Protein AF-0000000084460690 (afdb_homodimer)

InterPro domains:
  IPR006597 Sel1-like repeat [PF08238] (54-88)
  IPR006597 Sel1-like repeat [SM00671] (54-89)
  IPR011990 Tetratricopeptide-like helical domain superfamily [G3DSA:1.25.40.10] (21-102)

Secondary structure (DSSP, 8-state):
-HHHHHHHHHHT-----------HHHHHHHHHHHTT-HHHHHHHHHHHHHTT-HHHHHHHHHHHHHTSSS---HHHHHHHHHHHHHTT-HHHHHHHHHHSS----------GGGGHHHH-/-HHHHHHHHHHT-----------HHHHHHHHHHHTT-HHHHHHHHHHHHHTT-HHHHHHHHHHHHHTSSS---HHHHHHHHHHHHHTT-HHHHHHHHHHSS-----------GGGGGT--

Solvent-accessible surface area (backbone atoms only — not comparable to full-atom values): 12961 Å² total; per-residue (Å²): 119,70,73,62,54,60,60,56,58,60,49,69,68,50,64,73,64,67,67,72,79,69,39,48,44,48,46,53,11,50,52,26,44,75,68,64,38,30,50,61,12,49,68,36,17,50,64,40,26,75,75,62,38,32,70,31,17,26,52,53,10,51,25,20,55,69,31,44,68,44,72,61,34,60,68,60,11,48,56,29,20,49,54,7,24,74,41,43,33,64,69,20,45,54,46,46,58,59,69,68,42,69,72,73,69,74,74,72,73,76,73,71,62,68,64,60,59,67,76,102,122,70,72,62,54,59,61,57,60,59,49,68,69,50,64,74,65,68,68,73,78,70,37,48,45,45,45,53,12,50,52,27,44,77,68,65,37,31,51,60,12,47,69,36,18,50,65,40,25,74,74,62,39,32,70,31,16,27,51,53,9,52,25,18,56,71,31,45,68,46,72,62,33,61,68,60,10,49,54,28,19,49,54,6,24,76,41,45,34,64,69,20,45,55,48,48,59,60,69,69,43,70,72,72,70,73,74,73,75,76,73,72,61,68,64,63,64,68,69,118

Structure (mmCIF, N/CA/C/O backbone):
data_AF-0000000084460690-model_v1
#
loop_
_entity.id
_entity.type
_entity.pdbx_description
1 polymer 'Sel-1 protein'
#
loop_
_atom_site.group_PDB
_atom_site.id
_atom_site.type_symbol
_atom_site.label_atom_id
_atom_site.label_alt_id
_atom_site.label_comp_id
_atom_site.label_asym_id
_atom_site.label_entity_id
_atom_site.label_seq_id
_atom_site.pdbx_PDB_ins_code
_atom_site.Cartn_x
_atom_site.Cartn_y
_atom_site.Cartn_z
_atom_site.occupancy
_atom_site.B_iso_or_equiv
_atom_site.auth_seq_id
_atom_site.auth_comp_id
_atom_site.auth_asym_id
_atom_site.auth_atom_id
_atom_site.pdbx_PDB_model_num
ATOM 1 N N . MET A 1 1 ? 51.375 6.145 -5.266 1 39.44 1 MET A N 1
ATOM 2 C CA . MET A 1 1 ? 50.406 5.895 -4.191 1 39.44 1 MET A CA 1
ATOM 3 C C . MET A 1 1 ? 49.094 6.613 -4.465 1 39.44 1 MET A C 1
ATOM 5 O O . MET A 1 1 ? 48.094 6.332 -3.812 1 39.44 1 MET A O 1
ATOM 9 N N . ARG A 1 2 ? 49.25 7.758 -5.27 1 50.09 2 ARG A N 1
ATOM 10 C CA . ARG A 1 2 ? 48.062 8.586 -5.523 1 50.09 2 ARG A CA 1
ATOM 11 C C . ARG A 1 2 ? 47.156 7.934 -6.539 1 50.09 2 ARG A C 1
ATOM 13 O O . ARG A 1 2 ? 45.969 8.273 -6.621 1 50.09 2 ARG A O 1
ATOM 20 N N . ALA A 1 3 ? 47.625 7.09 -7.43 1 51.34 3 ALA A N 1
ATOM 21 C CA . ALA A 1 3 ? 46.781 6.461 -8.438 1 51.34 3 ALA A CA 1
ATOM 22 C C . ALA A 1 3 ? 45.875 5.426 -7.809 1 51.34 3 ALA A C 1
ATOM 24 O O . ALA A 1 3 ? 44.781 5.156 -8.328 1 51.34 3 ALA A O 1
ATOM 25 N N . GLY A 1 4 ? 46.312 4.898 -6.707 1 48.19 4 GLY A N 1
ATOM 26 C CA . GLY A 1 4 ? 45.531 3.885 -6.027 1 48.19 4 GLY A CA 1
ATOM 27 C C . GLY A 1 4 ? 44.281 4.449 -5.332 1 48.19 4 GLY A C 1
ATOM 28 O O . GLY A 1 4 ? 43.281 3.762 -5.195 1 48.19 4 GLY A O 1
ATOM 29 N N . PHE A 1 5 ? 44.406 5.773 -4.879 1 52.03 5 PHE A N 1
ATOM 30 C CA . PHE A 1 5 ? 43.344 6.367 -4.098 1 52.03 5 PHE A CA 1
ATOM 31 C C . PHE A 1 5 ? 42.188 6.777 -5 1 52.03 5 PHE A C 1
ATOM 33 O O . PHE A 1 5 ? 41 6.707 -4.598 1 52.03 5 PHE A O 1
ATOM 40 N N . ARG A 1 6 ? 42.406 7.164 -6.25 1 50.72 6 ARG A N 1
ATOM 41 C CA . ARG A 1 6 ? 41.312 7.645 -7.098 1 50.72 6 ARG A CA 1
ATOM 42 C C . ARG A 1 6 ? 40.438 6.492 -7.574 1 50.72 6 ARG A C 1
ATOM 44 O O . ARG A 1 6 ? 39.25 6.688 -7.879 1 50.72 6 ARG A O 1
ATOM 51 N N . ALA A 1 7 ? 41.031 5.332 -7.777 1 47.94 7 ALA A N 1
ATOM 52 C CA . ALA A 1 7 ? 40.219 4.207 -8.227 1 47.94 7 ALA A CA 1
ATOM 53 C C . ALA A 1 7 ? 39.281 3.736 -7.117 1 47.94 7 ALA A C 1
ATOM 55 O O . ALA A 1 7 ? 38.156 3.324 -7.387 1 47.94 7 ALA A O 1
ATOM 56 N N . ALA A 1 8 ? 39.781 3.943 -5.848 1 48.06 8 ALA A N 1
ATOM 57 C CA . ALA A 1 8 ? 38.969 3.445 -4.742 1 48.06 8 ALA A CA 1
ATOM 58 C C . ALA A 1 8 ? 37.75 4.324 -4.523 1 48.06 8 ALA A C 1
ATOM 60 O O . ALA A 1 8 ? 36.688 3.836 -4.137 1 48.06 8 ALA A O 1
ATOM 61 N N . MET A 1 9 ? 37.875 5.605 -4.832 1 50.31 9 MET A N 1
ATOM 62 C CA . MET A 1 9 ? 36.75 6.512 -4.594 1 50.31 9 MET A CA 1
ATOM 63 C C . MET A 1 9 ? 35.625 6.242 -5.578 1 50.31 9 MET A C 1
ATOM 65 O O . MET A 1 9 ? 34.469 6.457 -5.254 1 50.31 9 MET A O 1
ATOM 69 N N . THR A 1 10 ? 35.906 5.766 -6.762 1 49.53 10 THR A N 1
ATOM 70 C CA . THR A 1 10 ? 34.844 5.539 -7.715 1 49.53 10 THR A CA 1
ATOM 71 C C . THR A 1 10 ? 33.969 4.355 -7.281 1 49.53 10 THR A C 1
ATOM 73 O O . THR A 1 10 ? 32.781 4.273 -7.641 1 49.53 10 THR A O 1
ATOM 76 N N . LEU A 1 11 ? 34.5 3.461 -6.543 1 47.38 11 LEU A N 1
ATOM 77 C CA . LEU A 1 11 ? 33.719 2.264 -6.242 1 47.38 11 LEU A CA 1
ATOM 78 C C . LEU A 1 11 ? 32.531 2.604 -5.359 1 47.38 11 LEU A C 1
ATOM 80 O O . LEU A 1 11 ? 31.484 1.958 -5.453 1 47.38 11 LEU A O 1
ATOM 84 N N . LEU A 1 12 ? 32.719 3.521 -4.41 1 49.66 12 LEU A N 1
ATOM 85 C CA . LEU A 1 12 ? 31.656 3.734 -3.426 1 49.66 12 LEU A CA 1
ATOM 86 C C . LEU A 1 12 ? 30.438 4.406 -4.062 1 49.66 12 LEU A C 1
ATOM 88 O O . LEU A 1 12 ? 29.453 4.68 -3.383 1 49.66 12 LEU A O 1
ATOM 92 N N . LEU A 1 13 ? 30.578 4.949 -5.191 1 49.22 13 LEU A N 1
ATOM 93 C CA . LEU A 1 13 ? 29.344 5.473 -5.762 1 49.22 13 LEU A CA 1
ATOM 94 C C . LEU A 1 13 ? 28.297 4.371 -5.918 1 49.22 13 LEU A C 1
ATOM 96 O O . LEU A 1 13 ? 28.281 3.664 -6.93 1 49.22 13 LEU A O 1
ATOM 100 N N . SER A 1 14 ? 28.484 3.266 -5.195 1 47.97 14 SER A N 1
ATOM 101 C CA . SER A 1 14 ? 27.438 2.24 -5.125 1 47.97 14 SER A CA 1
ATOM 102 C C . SER A 1 14 ? 26.047 2.854 -5.223 1 47.97 14 SER A C 1
ATOM 104 O O . SER A 1 14 ? 25.797 3.914 -4.645 1 47.97 14 SER A O 1
ATOM 106 N N . LEU A 1 15 ? 25.312 2.666 -6.23 1 46.25 15 LEU A N 1
ATOM 107 C CA . LEU A 1 15 ? 24.016 2.758 -6.895 1 46.25 15 LEU A CA 1
ATOM 108 C C . LEU A 1 15 ? 22.891 2.592 -5.887 1 46.25 15 LEU A C 1
ATOM 110 O O . LEU A 1 15 ? 22.625 1.481 -5.422 1 46.25 15 LEU A O 1
ATOM 114 N N . SER A 1 16 ? 22.953 3.109 -4.742 1 47.62 16 SER A N 1
ATOM 115 C CA . SER A 1 16 ? 21.625 3.182 -4.16 1 47.62 16 SER A CA 1
ATOM 116 C C . SER A 1 16 ? 20.578 3.51 -5.219 1 47.62 16 SER A C 1
ATOM 118 O O . SER A 1 16 ? 20.266 4.68 -5.457 1 47.62 16 SER A O 1
ATOM 120 N N . LEU A 1 17 ? 20.625 2.918 -6.312 1 47.31 17 LEU A N 1
ATOM 121 C CA . LEU A 1 17 ? 19.453 3.053 -7.16 1 47.31 17 LEU A CA 1
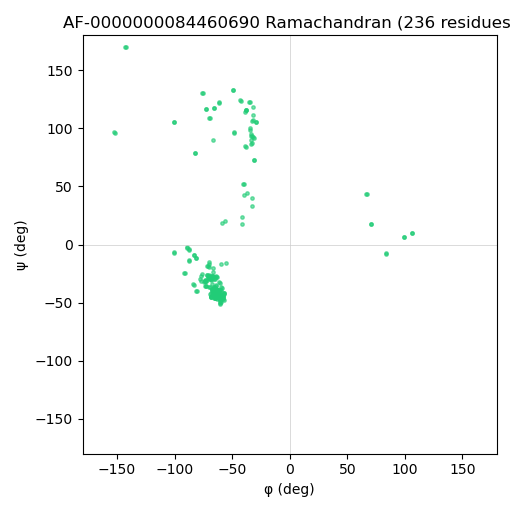ATOM 122 C C . LEU A 1 17 ? 18.172 2.98 -6.328 1 47.31 17 LEU A C 1
ATOM 124 O O . LEU A 1 17 ? 17.734 1.89 -5.957 1 47.31 17 LEU A O 1
ATOM 128 N N . ALA A 1 18 ? 18.125 3.742 -5.363 1 47.41 18 ALA A N 1
ATOM 129 C CA . ALA A 1 18 ? 16.766 3.885 -4.879 1 47.41 18 ALA A CA 1
ATOM 130 C C . ALA A 1 18 ? 15.758 3.738 -6.02 1 47.41 18 ALA A C 1
ATOM 132 O O . ALA A 1 18 ? 15.688 4.59 -6.91 1 47.41 18 ALA A O 1
ATOM 133 N N . ALA A 1 19 ? 15.602 2.555 -6.48 1 48.56 19 ALA A N 1
ATOM 134 C CA . ALA A 1 19 ? 14.492 2.338 -7.402 1 48.56 19 ALA A CA 1
ATOM 135 C C . ALA A 1 19 ? 13.297 3.219 -7.043 1 48.56 19 ALA A C 1
ATOM 137 O O . ALA A 1 19 ? 12.75 3.119 -5.941 1 48.56 19 ALA A O 1
ATOM 138 N N . CYS A 1 20 ? 13.336 4.285 -7.523 1 58.28 20 CYS A N 1
ATOM 139 C CA . CYS A 1 20 ? 12.102 5.062 -7.48 1 58.28 20 CYS A CA 1
ATOM 140 C C . CYS A 1 20 ? 10.883 4.172 -7.703 1 58.28 20 CYS A C 1
ATOM 142 O O . CYS A 1 20 ? 10.688 3.643 -8.797 1 58.28 20 CYS A O 1
ATOM 144 N N . VAL A 1 21 ? 10.461 3.568 -6.555 1 68.44 21 VAL A N 1
ATOM 145 C CA . VAL A 1 21 ? 9.234 2.781 -6.645 1 68.44 21 VAL A CA 1
ATOM 146 C C . VAL A 1 21 ? 8.148 3.59 -7.355 1 68.44 21 VAL A C 1
ATOM 148 O O . VAL A 1 21 ? 7.824 4.703 -6.938 1 68.44 21 VAL A O 1
ATOM 151 N N . ASN A 1 22 ? 8.023 3.35 -8.602 1 78.56 22 ASN A N 1
ATOM 152 C CA . ASN A 1 22 ? 6.867 3.889 -9.312 1 78.56 22 ASN A CA 1
ATOM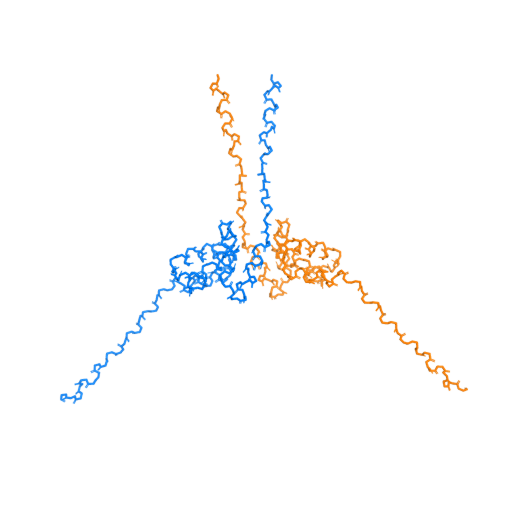 153 C C . ASN A 1 22 ? 5.574 3.191 -8.898 1 78.56 22 ASN A C 1
ATOM 155 O O . ASN A 1 22 ? 5.363 2.021 -9.219 1 78.56 22 ASN A O 1
ATOM 159 N N . TYR A 1 23 ? 4.781 3.979 -8.164 1 92.44 23 TYR A N 1
ATOM 160 C CA . TYR A 1 23 ? 3.586 3.391 -7.566 1 92.44 23 TYR A CA 1
ATOM 161 C C . TYR A 1 23 ? 2.396 3.49 -8.516 1 92.44 23 TYR A C 1
ATOM 163 O O . TYR A 1 23 ? 1.317 2.969 -8.227 1 92.44 23 TYR A O 1
ATOM 171 N N . THR A 1 24 ? 2.623 4.117 -9.641 1 90.5 24 THR A N 1
ATOM 172 C CA . THR A 1 24 ? 1.515 4.355 -10.555 1 90.5 24 THR A CA 1
ATOM 173 C C . THR A 1 24 ? 0.887 3.039 -11.008 1 90.5 24 THR A C 1
ATOM 175 O O . THR A 1 24 ? -0.335 2.881 -10.961 1 90.5 24 THR A O 1
ATOM 178 N N . ASN A 1 25 ? 1.737 2.107 -11.367 1 94.31 25 ASN A N 1
ATOM 179 C CA . ASN A 1 25 ? 1.209 0.814 -11.789 1 94.31 25 ASN A CA 1
ATOM 180 C C . ASN A 1 25 ? 0.515 0.092 -10.641 1 94.31 25 ASN A C 1
ATOM 182 O O . ASN A 1 25 ? -0.498 -0.579 -10.844 1 94.31 25 ASN A O 1
ATOM 186 N N . LEU A 1 26 ? 1.03 0.219 -9.5 1 97.19 26 LEU A N 1
ATOM 187 C CA . LEU A 1 26 ? 0.413 -0.4 -8.336 1 97.19 26 LEU A CA 1
ATOM 188 C C . LEU A 1 26 ? -0.997 0.138 -8.117 1 97.19 26 LEU A C 1
ATOM 190 O O . LEU A 1 26 ? -1.959 -0.633 -8.07 1 97.19 26 LEU A O 1
ATOM 194 N N . TYR A 1 27 ? -1.104 1.467 -8.102 1 97.88 27 TYR A N 1
ATOM 195 C CA . TYR A 1 27 ? -2.389 2.064 -7.758 1 97.88 27 TYR A CA 1
ATOM 196 C C . TYR A 1 27 ? -3.393 1.889 -8.891 1 97.88 27 TYR A C 1
ATOM 198 O O . TYR A 1 27 ? -4.57 1.612 -8.648 1 97.88 27 TYR A O 1
ATOM 206 N N . ARG A 1 28 ? -2.939 1.956 -10.078 1 97.25 28 ARG A N 1
ATOM 207 C CA . ARG A 1 28 ? -3.832 1.695 -11.203 1 97.25 28 ARG A CA 1
ATOM 208 C C . ARG A 1 28 ? -4.266 0.233 -11.234 1 97.25 28 ARG A C 1
ATOM 210 O O . ARG A 1 28 ? -5.414 -0.074 -11.555 1 97.25 28 ARG A O 1
ATOM 217 N N . GLY A 1 29 ? -3.34 -0.637 -10.93 1 98.44 29 GLY A N 1
ATOM 218 C CA . GLY A 1 29 ? -3.67 -2.051 -10.852 1 98.44 29 GLY A CA 1
ATOM 219 C C . GLY A 1 29 ? -4.672 -2.367 -9.758 1 98.44 29 GLY A C 1
ATOM 220 O O . GLY A 1 29 ? -5.621 -3.121 -9.977 1 98.44 29 GLY A O 1
ATOM 221 N N . ILE A 1 30 ? -4.488 -1.779 -8.641 1 98.38 30 ILE A N 1
ATOM 222 C CA . ILE A 1 30 ? -5.418 -1.959 -7.527 1 98.38 30 ILE A CA 1
ATOM 223 C C . ILE A 1 30 ? -6.793 -1.419 -7.914 1 98.38 30 ILE A C 1
ATOM 225 O O . ILE A 1 30 ? -7.816 -2.033 -7.602 1 98.38 30 ILE A O 1
ATOM 229 N N . ALA A 1 31 ? -6.785 -0.307 -8.578 1 98.06 31 ALA A N 1
ATOM 230 C CA . ALA A 1 31 ? -8.047 0.26 -9.039 1 98.06 31 ALA A CA 1
ATOM 231 C C . ALA A 1 31 ? -8.766 -0.697 -9.992 1 98.06 31 ALA A C 1
ATOM 233 O O . ALA A 1 31 ? -9.969 -0.911 -9.875 1 98.06 31 ALA A O 1
ATOM 234 N N . SER A 1 32 ? -8.055 -1.257 -10.891 1 98.69 32 SER A N 1
ATOM 235 C CA . SER A 1 32 ? -8.633 -2.236 -11.805 1 98.69 32 SER A CA 1
ATOM 236 C C . SER A 1 32 ? -9.141 -3.465 -11.055 1 98.69 32 SER A C 1
ATOM 238 O O . SER A 1 32 ? -10.203 -4.004 -11.383 1 98.69 32 SER A O 1
ATOM 240 N N . PHE A 1 33 ? -8.422 -3.924 -10.094 1 98.75 33 PHE A N 1
ATOM 241 C CA . PHE A 1 33 ? -8.805 -5.066 -9.273 1 98.75 33 PHE A CA 1
ATOM 242 C C . PHE A 1 33 ? -10.125 -4.805 -8.562 1 98.75 33 PHE A C 1
ATOM 244 O O . PHE A 1 33 ? -11.031 -5.645 -8.586 1 98.75 33 PHE A O 1
ATOM 251 N N . LYS A 1 34 ? -10.242 -3.621 -8 1 98 34 LYS A N 1
ATOM 252 C CA . LYS A 1 34 ? -11.453 -3.234 -7.277 1 98 34 LYS A CA 1
ATOM 253 C C . LYS A 1 34 ? -12.641 -3.094 -8.227 1 98 34 LYS A C 1
ATOM 255 O O . LYS A 1 34 ? -13.781 -3.365 -7.848 1 98 34 LYS A O 1
ATOM 260 N N . ALA A 1 35 ? -12.352 -2.795 -9.422 1 98.38 35 ALA A N 1
ATOM 261 C CA . ALA A 1 35 ? -13.383 -2.646 -10.445 1 98.38 35 ALA A CA 1
ATOM 262 C C . ALA A 1 35 ? -13.695 -3.986 -11.102 1 98.38 35 ALA A C 1
ATOM 264 O O . ALA A 1 35 ? -14.5 -4.055 -12.039 1 98.38 35 ALA A O 1
ATOM 265 N N . GLU A 1 36 ? -12.969 -4.984 -10.742 1 98.5 36 GLU A N 1
ATOM 266 C CA . GLU A 1 36 ? -13.141 -6.359 -11.203 1 98.5 36 GLU A CA 1
ATOM 267 C C . GLU A 1 36 ? -12.727 -6.504 -12.664 1 98.5 36 GLU A C 1
ATOM 269 O O . GLU A 1 36 ? -13.242 -7.371 -13.383 1 98.5 36 GLU A O 1
ATOM 274 N N . ASP A 1 37 ? -12 -5.555 -13.078 1 98.75 37 ASP A N 1
ATOM 275 C CA . ASP A 1 37 ? -11.281 -5.734 -14.336 1 98.75 37 ASP A CA 1
ATOM 276 C C . ASP A 1 37 ? -9.992 -6.52 -14.117 1 98.75 37 ASP A C 1
ATOM 278 O O . ASP A 1 37 ? -8.891 -5.961 -14.211 1 98.75 37 ASP A O 1
ATOM 282 N N . TYR A 1 38 ? -10.109 -7.789 -13.992 1 98.69 38 TYR A N 1
ATOM 283 C CA . TYR A 1 38 ? -9.031 -8.625 -13.484 1 98.69 38 TYR A CA 1
ATOM 284 C C . TYR A 1 38 ? -7.922 -8.781 -14.516 1 98.69 38 TYR A C 1
ATOM 286 O O . TYR A 1 38 ? -6.742 -8.891 -14.164 1 98.69 38 TYR A O 1
ATOM 294 N N . ARG A 1 39 ? -8.281 -8.758 -15.766 1 98.5 39 ARG A N 1
ATOM 295 C CA . ARG A 1 39 ? -7.246 -8.844 -16.781 1 98.5 39 ARG A CA 1
ATOM 296 C C . ARG A 1 39 ? -6.316 -7.637 -16.719 1 98.5 39 ARG A C 1
ATOM 298 O O . ARG A 1 39 ? -5.094 -7.793 -16.688 1 98.5 39 ARG A O 1
ATOM 305 N N . ALA A 1 40 ? -6.895 -6.484 -16.625 1 98.69 40 ALA A N 1
ATOM 306 C CA . ALA A 1 40 ? -6.098 -5.266 -16.516 1 98.69 40 ALA A CA 1
ATOM 307 C C . ALA A 1 40 ? -5.312 -5.242 -15.211 1 98.69 40 ALA A C 1
ATOM 309 O O . ALA A 1 40 ? -4.152 -4.828 -15.18 1 98.69 40 ALA A O 1
ATOM 310 N N . ALA A 1 41 ? -6.016 -5.66 -14.148 1 98.81 41 ALA A N 1
ATOM 311 C CA . ALA A 1 41 ? -5.355 -5.723 -12.852 1 98.81 41 ALA A CA 1
ATOM 312 C C . ALA A 1 41 ? -4.125 -6.621 -12.906 1 98.81 41 ALA A C 1
ATOM 314 O O . ALA A 1 41 ? -3.047 -6.242 -12.438 1 98.81 41 ALA A O 1
ATOM 315 N N . PHE A 1 42 ? -4.227 -7.758 -13.57 1 98.81 42 PHE A N 1
ATOM 316 C CA . PHE A 1 42 ? -3.135 -8.727 -13.641 1 98.81 42 PHE A CA 1
ATOM 317 C C . PHE A 1 42 ? -1.939 -8.133 -14.383 1 98.81 42 PHE A C 1
ATOM 319 O O . PHE A 1 42 ? -0.802 -8.242 -13.922 1 98.81 42 PHE A O 1
ATOM 326 N N . ILE A 1 43 ? -2.195 -7.516 -15.422 1 98.38 43 ILE A N 1
ATOM 327 C CA . ILE A 1 43 ? -1.155 -6.945 -16.266 1 98.38 43 ILE A CA 1
ATOM 328 C C . ILE A 1 43 ? -0.373 -5.891 -15.492 1 98.38 43 ILE A C 1
ATOM 330 O O . ILE A 1 43 ? 0.858 -5.852 -15.547 1 98.38 43 ILE A O 1
ATOM 334 N N . ARG A 1 44 ? -1.01 -5.09 -14.711 1 98 44 ARG A N 1
ATOM 335 C CA . ARG A 1 44 ? -0.374 -3.979 -14.008 1 98 44 ARG A CA 1
ATOM 336 C C . ARG A 1 44 ? 0.279 -4.453 -12.711 1 98 44 ARG A C 1
ATOM 338 O O . ARG A 1 44 ? 1.327 -3.938 -12.312 1 98 44 ARG A O 1
ATOM 345 N N . LEU A 1 45 ? -0.351 -5.445 -12.055 1 98.38 45 LEU A N 1
ATOM 346 C CA . LEU A 1 45 ? 0.058 -5.797 -10.703 1 98.38 45 LEU A CA 1
ATOM 347 C C . LEU A 1 45 ? 1.128 -6.883 -10.719 1 98.38 45 LEU A C 1
ATOM 349 O O . LEU A 1 45 ? 1.91 -7.008 -9.773 1 98.38 45 LEU A O 1
ATOM 353 N N . LYS A 1 46 ? 1.229 -7.707 -11.742 1 98.31 46 LYS A N 1
ATOM 354 C CA . LYS A 1 46 ? 2.178 -8.812 -11.758 1 98.31 46 LYS A CA 1
ATOM 355 C C . LYS A 1 46 ? 3.613 -8.312 -11.633 1 98.31 46 LYS A C 1
ATOM 357 O O . LYS A 1 46 ? 4.375 -8.812 -10.797 1 98.31 46 LYS A O 1
ATOM 362 N N . PRO A 1 47 ? 4.039 -7.25 -12.414 1 96.75 47 PRO A N 1
ATOM 363 C CA . PRO A 1 47 ? 5.395 -6.734 -12.211 1 96.75 47 PRO A CA 1
ATOM 364 C C . PRO A 1 47 ? 5.629 -6.223 -10.797 1 96.75 47 PRO A C 1
ATOM 366 O O . PRO A 1 47 ? 6.723 -6.379 -10.25 1 96.75 47 PRO A O 1
ATOM 369 N N . GLU A 1 48 ? 4.613 -5.547 -10.195 1 96.12 48 GLU A N 1
ATOM 370 C CA . GLU A 1 48 ? 4.734 -5.031 -8.828 1 96.12 48 GLU A CA 1
ATOM 371 C C . GLU A 1 48 ? 4.859 -6.168 -7.82 1 96.12 48 GLU A C 1
ATOM 373 O O . GLU A 1 48 ? 5.598 -6.055 -6.84 1 96.12 48 GLU A O 1
ATOM 378 N N . ALA A 1 49 ? 4.105 -7.215 -8.055 1 97.38 49 ALA A N 1
ATOM 379 C CA . ALA A 1 49 ? 4.203 -8.391 -7.199 1 97.38 49 ALA A CA 1
ATOM 380 C C . ALA A 1 49 ? 5.602 -9 -7.258 1 97.38 49 ALA A C 1
ATOM 382 O O . ALA A 1 49 ? 6.16 -9.391 -6.227 1 97.38 49 ALA A O 1
ATOM 383 N N . LEU A 1 50 ? 6.215 -9.031 -8.453 1 95.5 50 LEU A N 1
ATOM 384 C CA . LEU A 1 50 ? 7.559 -9.562 -8.648 1 95.5 50 LEU A CA 1
ATOM 385 C C . LEU A 1 50 ? 8.602 -8.695 -7.945 1 95.5 50 LEU A C 1
ATOM 387 O O . LEU A 1 50 ? 9.609 -9.211 -7.453 1 95.5 50 LEU A O 1
ATOM 391 N N . LYS A 1 51 ? 8.273 -7.418 -7.793 1 91.5 51 LYS A N 1
ATOM 392 C CA . LYS A 1 51 ? 9.156 -6.473 -7.113 1 91.5 51 LYS A CA 1
ATOM 393 C C . LYS A 1 51 ? 9 -6.578 -5.598 1 91.5 51 LYS A C 1
ATOM 395 O O . LYS A 1 51 ? 9.703 -5.891 -4.848 1 91.5 51 LYS A O 1
ATOM 400 N N . GLY A 1 52 ? 7.91 -7.328 -5.145 1 93.25 52 GLY A N 1
ATOM 401 C CA . GLY A 1 52 ? 7.785 -7.586 -3.721 1 93.25 52 GLY A CA 1
ATOM 402 C C . GLY A 1 52 ? 6.691 -6.77 -3.059 1 93.25 52 GLY A C 1
ATOM 403 O O . GLY A 1 52 ? 6.562 -6.77 -1.833 1 93.25 52 GLY A O 1
ATOM 404 N N . GLN A 1 53 ? 5.863 -6.09 -3.791 1 95.19 53 GLN A N 1
ATOM 405 C CA . GLN A 1 53 ? 4.789 -5.297 -3.211 1 95.19 53 GLN A CA 1
ATOM 406 C C . GLN A 1 53 ? 3.676 -6.188 -2.668 1 95.19 53 GLN A C 1
ATOM 408 O O . GLN A 1 53 ? 2.965 -6.84 -3.438 1 95.19 53 GLN A O 1
ATOM 413 N N . PRO A 1 54 ? 3.465 -6.141 -1.409 1 97.12 54 PRO A N 1
ATOM 414 C CA . PRO A 1 54 ? 2.576 -7.133 -0.803 1 97.12 54 PRO A CA 1
ATOM 415 C C . PRO A 1 54 ? 1.133 -7.008 -1.287 1 97.12 54 PRO A C 1
ATOM 417 O O . PRO A 1 54 ? 0.445 -8.016 -1.459 1 97.12 54 PRO A O 1
ATOM 420 N N . ASP A 1 55 ? 0.676 -5.82 -1.48 1 97.88 55 ASP A N 1
ATOM 421 C CA . ASP A 1 55 ? -0.686 -5.633 -1.971 1 97.88 55 ASP A CA 1
ATOM 422 C C . ASP A 1 55 ? -0.864 -6.258 -3.352 1 97.88 55 ASP A C 1
ATOM 424 O O . ASP A 1 55 ? -1.893 -6.879 -3.631 1 97.88 55 ASP A O 1
ATOM 428 N N . ALA A 1 56 ? 0.141 -6.055 -4.16 1 98.31 56 ALA A N 1
ATOM 429 C CA . ALA A 1 56 ? 0.112 -6.668 -5.484 1 98.31 56 ALA A CA 1
ATOM 430 C C . ALA A 1 56 ? 0.188 -8.188 -5.387 1 98.31 56 ALA A C 1
ATOM 432 O O . ALA A 1 56 ? -0.543 -8.898 -6.078 1 98.31 56 ALA A O 1
ATOM 433 N N . GLN A 1 57 ? 1.063 -8.672 -4.527 1 98.44 57 GLN A N 1
ATOM 434 C CA . GLN A 1 57 ? 1.2 -10.109 -4.316 1 98.44 57 GLN A CA 1
ATOM 435 C C . GLN A 1 57 ? -0.124 -10.727 -3.883 1 98.44 57 GLN A C 1
ATOM 437 O O . GLN A 1 57 ? -0.534 -11.758 -4.414 1 98.44 57 GLN A O 1
ATOM 442 N N . TYR A 1 58 ? -0.873 -10.086 -3.01 1 98.56 58 TYR A N 1
ATOM 443 C CA . TYR A 1 58 ? -2.172 -10.586 -2.574 1 98.56 58 TYR A CA 1
ATOM 444 C C . TYR A 1 58 ? -3.164 -10.609 -3.729 1 98.56 58 TYR A C 1
ATOM 446 O O . TYR A 1 58 ? -3.867 -11.602 -3.932 1 98.56 58 TYR A O 1
ATOM 454 N N . ALA A 1 59 ? -3.209 -9.57 -4.457 1 98.81 59 ALA A N 1
ATOM 455 C CA . ALA A 1 59 ? -4.148 -9.461 -5.57 1 98.81 59 ALA A CA 1
ATOM 456 C C . ALA A 1 59 ? -3.896 -10.555 -6.605 1 98.81 59 ALA A C 1
ATOM 458 O O . ALA A 1 59 ? -4.836 -11.203 -7.078 1 98.81 59 ALA A O 1
ATOM 459 N N . ILE A 1 60 ? -2.633 -10.766 -6.922 1 98.81 60 ILE A N 1
ATOM 460 C CA . ILE A 1 60 ? -2.273 -11.797 -7.883 1 98.81 60 ILE A CA 1
ATOM 461 C C . ILE A 1 60 ? -2.678 -13.172 -7.34 1 98.81 60 ILE A C 1
ATOM 463 O O . ILE A 1 60 ? -3.271 -13.977 -8.055 1 98.81 60 ILE A O 1
ATOM 467 N N . GLY A 1 61 ? -2.373 -13.375 -6.051 1 98.56 61 GLY A N 1
ATOM 468 C CA . GLY A 1 61 ? -2.783 -14.625 -5.422 1 98.56 61 GLY A CA 1
ATOM 469 C C . GLY A 1 61 ? -4.285 -14.836 -5.449 1 98.56 61 GLY A C 1
ATOM 470 O O . GLY A 1 61 ? -4.754 -15.938 -5.746 1 98.56 61 GLY A O 1
ATOM 471 N N . TYR A 1 62 ? -5.039 -13.852 -5.176 1 98.44 62 TYR A N 1
ATOM 472 C CA . TYR A 1 62 ? -6.496 -13.875 -5.234 1 98.44 62 TYR A CA 1
ATOM 473 C C . TYR A 1 62 ? -6.98 -14.273 -6.625 1 98.44 62 TYR A C 1
ATOM 475 O O . TYR A 1 62 ? -7.848 -15.133 -6.766 1 98.44 62 TYR A O 1
ATOM 483 N N . MET A 1 63 ? -6.422 -13.664 -7.637 1 98.75 63 MET A N 1
ATOM 484 C CA . MET A 1 63 ? -6.824 -13.914 -9.016 1 98.75 63 MET A CA 1
ATOM 485 C C . MET A 1 63 ? -6.531 -15.359 -9.414 1 98.75 63 MET A C 1
ATOM 487 O O . MET A 1 63 ? -7.348 -16 -10.07 1 98.75 63 MET A O 1
ATOM 491 N N . TYR A 1 64 ? -5.426 -15.922 -8.969 1 98.12 64 TYR A N 1
ATOM 492 C CA . TYR A 1 64 ? -5.113 -17.312 -9.234 1 98.12 64 TYR A CA 1
ATOM 493 C C . TYR A 1 64 ? -6.047 -18.234 -8.461 1 98.12 64 TYR A C 1
ATOM 495 O O . TYR A 1 64 ? -6.426 -19.312 -8.953 1 98.12 64 TYR A O 1
ATOM 503 N N . TYR A 1 65 ? -6.398 -17.828 -7.262 1 97 65 TYR A N 1
ATOM 504 C CA . TYR A 1 65 ? -7.254 -18.656 -6.414 1 97 65 TYR A CA 1
ATOM 505 C C . TYR A 1 65 ? -8.641 -18.812 -7.027 1 97 65 TYR A C 1
ATOM 507 O O . TYR A 1 65 ? -9.18 -19.922 -7.078 1 97 65 TYR A O 1
ATOM 515 N N . TYR A 1 66 ? -9.188 -17.781 -7.539 1 97.44 66 TYR A N 1
ATOM 516 C CA . TYR A 1 66 ? -10.562 -17.766 -8.031 1 97.44 66 TYR A CA 1
ATOM 517 C C . TYR A 1 66 ? -10.594 -17.906 -9.547 1 97.44 66 TYR A C 1
ATOM 519 O O . TYR A 1 66 ? -11.672 -18.016 -10.141 1 97.44 66 TYR A O 1
ATOM 527 N N . GLY A 1 67 ? -9.43 -17.859 -10.141 1 98 67 GLY A N 1
ATOM 528 C CA . GLY A 1 67 ? -9.391 -17.906 -11.594 1 98 67 GLY A CA 1
ATOM 529 C C . GLY A 1 67 ? -10 -16.688 -12.25 1 98 67 GLY A C 1
ATOM 530 O O . GLY A 1 67 ? -10.844 -16.812 -13.141 1 98 67 GLY A O 1
ATOM 531 N N . GLN A 1 68 ? -9.758 -15.531 -11.828 1 98.25 68 GLN A N 1
ATOM 532 C CA . GLN A 1 68 ? -10.258 -14.258 -12.344 1 98.25 68 GLN A CA 1
ATOM 533 C C . GLN A 1 68 ? -9.219 -13.57 -13.219 1 98.25 68 GLN A C 1
ATOM 535 O O . GLN A 1 68 ? -8.211 -13.062 -12.719 1 98.25 68 GLN A O 1
ATOM 540 N N . GLY A 1 69 ? -9.359 -13.555 -14.516 1 97.81 69 GLY A N 1
ATOM 541 C CA . GLY A 1 69 ? -8.414 -12.953 -15.438 1 97.81 69 GLY A CA 1
ATOM 542 C C . GLY A 1 69 ? -7.254 -13.867 -15.789 1 97.81 69 GLY A C 1
ATOM 543 O O . GLY A 1 69 ? -6.406 -13.523 -16.609 1 97.81 69 GLY A O 1
ATOM 544 N N . VAL A 1 70 ? -7.18 -14.953 -15.109 1 98.38 70 VAL A N 1
ATOM 545 C CA . VAL A 1 70 ? -6.176 -15.984 -15.32 1 98.38 70 VAL A CA 1
ATOM 546 C C . VAL A 1 70 ? -6.805 -17.359 -15.133 1 98.38 70 VAL A C 1
ATOM 548 O O . VAL A 1 70 ? -7.957 -17.469 -14.703 1 98.38 70 VAL A O 1
ATOM 551 N N . VAL A 1 71 ? -6.117 -18.391 -15.477 1 97.88 71 VAL A N 1
ATOM 552 C CA . VAL A 1 71 ? -6.559 -19.75 -15.195 1 97.88 71 VAL A CA 1
ATOM 553 C C . VAL A 1 71 ? -6.34 -20.078 -13.719 1 97.88 71 VAL A C 1
ATOM 555 O O . VAL A 1 71 ? -5.281 -19.766 -13.164 1 97.88 71 VAL A O 1
ATOM 558 N N . GLU A 1 72 ? -7.402 -20.609 -13.086 1 97.31 72 GLU A N 1
ATOM 559 C CA . GLU A 1 72 ? -7.301 -20.984 -11.68 1 97.31 72 GLU A CA 1
ATOM 560 C C . GLU A 1 72 ? -6.062 -21.828 -11.422 1 97.31 72 GLU A C 1
ATOM 562 O O . GLU A 1 72 ? -5.762 -22.75 -12.195 1 97.31 72 GLU A O 1
ATOM 567 N N . ASP A 1 73 ? -5.32 -21.516 -10.422 1 97 73 ASP A N 1
ATOM 568 C CA . ASP A 1 73 ? -4.125 -22.234 -9.977 1 97 73 ASP A CA 1
ATOM 569 C C . ASP A 1 73 ? -3.902 -22.047 -8.484 1 97 73 ASP A C 1
ATOM 571 O O . ASP A 1 73 ? -3.268 -21.078 -8.055 1 97 73 ASP A O 1
ATOM 575 N N . ARG A 1 74 ? -4.332 -22.969 -7.719 1 94 74 ARG A N 1
ATOM 576 C CA . ARG A 1 74 ? -4.336 -22.844 -6.266 1 94 74 ARG A CA 1
ATOM 577 C C . ARG A 1 74 ? -2.918 -22.875 -5.707 1 94 74 ARG A C 1
ATOM 579 O O . ARG A 1 74 ? -2.629 -22.219 -4.699 1 94 74 ARG A O 1
ATOM 586 N N . LYS A 1 75 ? -2.041 -23.531 -6.367 1 95.19 75 LYS A N 1
ATOM 587 C CA . LYS A 1 75 ? -0.651 -23.578 -5.926 1 95.19 75 LYS A CA 1
ATOM 588 C C . LYS A 1 75 ? 0.015 -22.203 -6.082 1 95.19 75 LYS A C 1
ATOM 590 O O . LYS A 1 75 ? 0.669 -21.719 -5.156 1 95.19 75 LYS A O 1
ATOM 595 N N . LYS A 1 76 ? -0.212 -21.594 -7.219 1 97.44 76 LYS A N 1
ATOM 596 C CA . LYS A 1 76 ? 0.314 -20.25 -7.426 1 97.44 76 LYS A CA 1
ATOM 597 C C . LYS A 1 76 ? -0.316 -19.25 -6.453 1 97.44 76 LYS A C 1
ATOM 599 O O . LYS A 1 76 ? 0.366 -18.375 -5.93 1 97.44 76 LYS A O 1
ATOM 604 N N . ALA A 1 77 ? -1.617 -19.484 -6.297 1 97.31 77 ALA A N 1
ATOM 605 C CA . ALA A 1 77 ? -2.33 -18.609 -5.363 1 97.31 77 ALA A CA 1
ATOM 606 C C . ALA A 1 77 ? -1.699 -18.672 -3.975 1 97.31 77 ALA A C 1
ATOM 608 O O . ALA A 1 77 ? -1.41 -17.625 -3.377 1 97.31 77 ALA A O 1
ATOM 609 N N . TRP A 1 78 ? -1.423 -19.859 -3.555 1 96.12 78 TRP A N 1
ATOM 610 C CA . TRP A 1 78 ? -0.83 -20.047 -2.234 1 96.12 78 TRP A CA 1
ATOM 611 C C . TRP A 1 78 ? 0.542 -19.375 -2.156 1 96.12 78 TRP A C 1
ATOM 613 O O . TRP A 1 78 ? 0.863 -18.719 -1.169 1 96.12 78 TRP A O 1
ATOM 623 N N . VAL A 1 79 ? 1.348 -19.516 -3.104 1 97.19 79 VAL A N 1
ATOM 624 C CA . VAL A 1 79 ? 2.699 -18.969 -3.129 1 97.19 79 VAL A CA 1
ATOM 625 C C . VAL A 1 79 ? 2.643 -17.438 -2.994 1 97.19 79 VAL A C 1
ATOM 627 O O . VAL A 1 79 ? 3.332 -16.859 -2.152 1 97.19 79 VAL A O 1
ATOM 630 N N . TRP A 1 80 ? 1.809 -16.797 -3.793 1 98.19 80 TRP A N 1
ATOM 631 C CA . TRP A 1 80 ? 1.709 -15.344 -3.793 1 98.19 80 TRP A CA 1
ATOM 632 C C . TRP A 1 80 ? 1.099 -14.844 -2.49 1 98.19 80 TRP A C 1
ATOM 634 O O . TRP A 1 80 ? 1.588 -13.875 -1.9 1 98.19 80 TRP A O 1
ATOM 644 N N . ILE A 1 81 ? 0.018 -15.484 -2.035 1 98.12 81 ILE A N 1
ATOM 645 C CA . ILE A 1 81 ? -0.653 -15.07 -0.809 1 98.12 81 ILE A CA 1
ATOM 646 C C . ILE A 1 81 ? 0.291 -15.25 0.379 1 98.12 81 ILE A C 1
ATOM 648 O O . ILE A 1 81 ? 0.344 -14.391 1.269 1 98.12 81 ILE A O 1
ATOM 652 N N . ASN A 1 82 ? 1.067 -16.312 0.385 1 97.12 82 ASN A N 1
ATOM 653 C CA . ASN A 1 82 ? 2.041 -16.547 1.446 1 97.12 82 ASN A CA 1
ATOM 654 C C . ASN A 1 82 ? 3.1 -15.445 1.482 1 97.12 82 ASN A C 1
ATOM 656 O O . ASN A 1 82 ? 3.475 -14.977 2.557 1 97.12 82 ASN A O 1
ATOM 660 N N . ARG A 1 83 ? 3.582 -15.039 0.379 1 96.44 83 ARG A N 1
ATOM 661 C CA . ARG A 1 83 ? 4.555 -13.953 0.293 1 96.44 83 ARG A CA 1
ATOM 662 C C . ARG A 1 83 ? 3.979 -12.664 0.857 1 96.44 83 ARG A C 1
ATOM 664 O O . ARG A 1 83 ? 4.629 -11.984 1.659 1 96.44 83 ARG A O 1
ATOM 671 N N . ALA A 1 84 ? 2.752 -12.352 0.426 1 97.44 84 ALA A N 1
ATOM 672 C CA . ALA A 1 84 ? 2.086 -11.141 0.906 1 97.44 84 ALA A CA 1
ATOM 673 C C . ALA A 1 84 ? 1.859 -11.203 2.414 1 97.44 84 ALA A C 1
ATOM 675 O O . ALA A 1 84 ? 2.035 -10.203 3.115 1 97.44 84 ALA A O 1
ATOM 676 N N . ALA A 1 85 ? 1.493 -12.375 2.932 1 96 85 ALA A N 1
ATOM 677 C CA . ALA A 1 85 ? 1.239 -12.562 4.359 1 96 85 ALA A CA 1
ATOM 678 C C . ALA A 1 85 ? 2.521 -12.398 5.168 1 96 85 ALA A C 1
ATOM 680 O O . ALA A 1 85 ? 2.518 -11.758 6.223 1 96 85 ALA A O 1
ATOM 681 N N . ARG A 1 86 ? 3.59 -12.906 4.672 1 94.44 86 ARG A N 1
ATOM 682 C CA . ARG A 1 86 ? 4.879 -12.789 5.344 1 94.44 86 ARG A CA 1
ATOM 683 C C . ARG A 1 86 ? 5.316 -11.328 5.434 1 94.44 86 ARG A C 1
ATOM 685 O O . ARG A 1 86 ? 6.012 -10.938 6.371 1 94.44 86 ARG A O 1
ATOM 692 N N . ALA A 1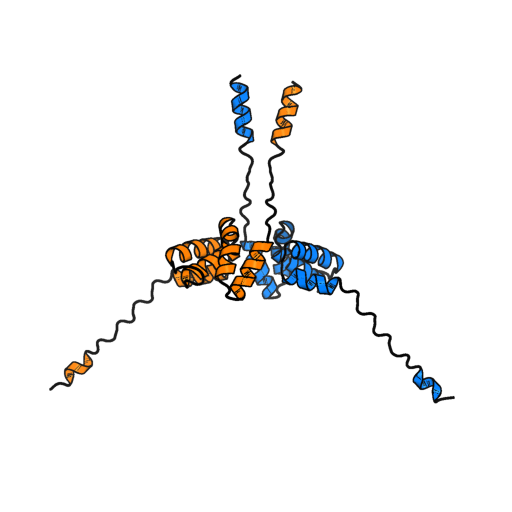 87 ? 4.883 -10.57 4.527 1 94.25 87 ALA A N 1
ATOM 693 C CA . ALA A 1 87 ? 5.18 -9.141 4.523 1 94.25 87 ALA A CA 1
ATOM 694 C C . ALA A 1 87 ? 4.211 -8.375 5.422 1 94.25 87 ALA A C 1
ATOM 696 O O . ALA A 1 87 ? 4.34 -7.16 5.59 1 94.25 87 ALA A O 1
ATOM 697 N N . GLY A 1 88 ? 3.102 -9.117 5.922 1 94.56 88 GLY A N 1
ATOM 698 C CA . GLY A 1 88 ? 2.203 -8.516 6.895 1 94.56 88 GLY A CA 1
ATOM 699 C C . GLY A 1 88 ? 0.929 -7.973 6.273 1 94.56 88 GLY A C 1
ATOM 700 O O . GLY A 1 88 ? 0.145 -7.297 6.941 1 94.56 88 GLY A O 1
ATOM 701 N N . GLN A 1 89 ? 0.668 -8.18 4.977 1 97 89 GLN A N 1
ATOM 702 C CA . GLN A 1 89 ? -0.561 -7.711 4.344 1 97 89 GLN A CA 1
ATOM 703 C C . GLN A 1 89 ? -1.787 -8.352 4.988 1 97 89 GLN A C 1
ATOM 705 O O . GLN A 1 89 ? -1.931 -9.578 4.984 1 97 89 GLN A O 1
ATOM 710 N N . PRO A 1 90 ? -2.658 -7.605 5.484 1 96.38 90 PRO A N 1
ATOM 711 C CA . PRO A 1 90 ? -3.68 -8.141 6.387 1 96.38 90 PRO A CA 1
ATOM 712 C C . PRO A 1 90 ? -4.605 -9.141 5.699 1 96.38 90 PRO A C 1
ATOM 714 O O . PRO A 1 90 ? -4.914 -10.188 6.27 1 96.38 90 PRO A O 1
ATOM 717 N N . ASP A 1 91 ? -5.035 -8.828 4.543 1 97.06 91 ASP A N 1
ATOM 718 C CA . ASP A 1 91 ? -5.934 -9.727 3.828 1 97.06 91 ASP A CA 1
ATOM 719 C C . ASP A 1 91 ? -5.246 -11.055 3.512 1 97.06 91 ASP A C 1
ATOM 721 O O . ASP A 1 91 ? -5.883 -12.109 3.541 1 97.06 91 ASP A O 1
ATOM 725 N N . ALA A 1 92 ? -3.953 -10.93 3.225 1 97.75 92 ALA A N 1
ATOM 726 C CA . ALA A 1 92 ? -3.186 -12.141 2.922 1 97.75 92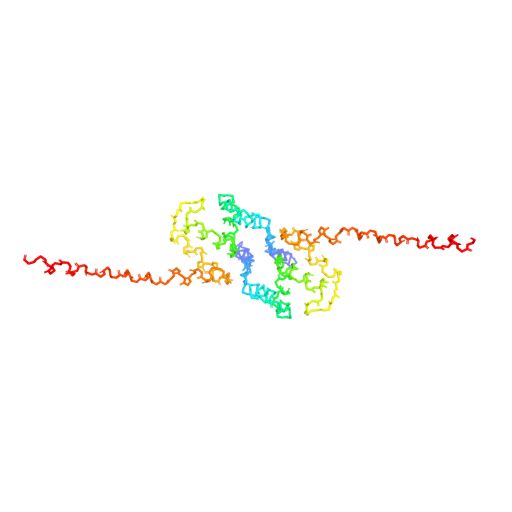 ALA A CA 1
ATOM 727 C C . ALA A 1 92 ? -3.027 -13.016 4.164 1 97.75 92 ALA A C 1
ATOM 729 O O . ALA A 1 92 ? -3.121 -14.242 4.078 1 97.75 92 ALA A O 1
ATOM 730 N N . VAL A 1 93 ? -2.77 -12.438 5.277 1 96.12 93 VAL A N 1
ATOM 731 C CA . VAL A 1 93 ? -2.664 -13.156 6.543 1 96.12 93 VAL A CA 1
ATOM 732 C C . VAL A 1 93 ? -3.969 -13.898 6.828 1 96.12 93 VAL A C 1
ATOM 734 O O . VAL A 1 93 ? -3.957 -15.086 7.164 1 96.12 93 VAL A O 1
ATOM 737 N N . GLN A 1 94 ? -5.055 -13.234 6.617 1 95.31 94 GLN A N 1
ATOM 738 C CA . GLN A 1 94 ? -6.363 -13.844 6.82 1 95.31 94 GLN A CA 1
ATOM 739 C C . GLN A 1 94 ? -6.598 -14.984 5.836 1 95.31 94 GLN A C 1
ATOM 741 O O . GLN A 1 94 ? -7.09 -16.047 6.215 1 95.31 94 GLN A O 1
ATOM 746 N N . ALA A 1 95 ? -6.285 -14.727 4.621 1 95.44 95 ALA A N 1
ATOM 747 C CA . ALA A 1 95 ? -6.484 -15.727 3.574 1 95.44 95 ALA A CA 1
ATOM 748 C C . ALA A 1 95 ? -5.66 -16.984 3.848 1 95.44 95 ALA A C 1
ATOM 750 O O . ALA A 1 95 ? -6.137 -18.094 3.645 1 95.44 95 ALA A O 1
ATOM 751 N N . LEU A 1 96 ? -4.438 -16.75 4.23 1 92.81 96 LEU A N 1
ATOM 752 C CA . LEU A 1 96 ? -3.562 -17.875 4.512 1 92.81 96 LEU A CA 1
ATOM 753 C C . LEU A 1 96 ? -4.141 -18.75 5.621 1 92.81 96 LEU A C 1
ATOM 755 O O . LEU A 1 96 ? -4.039 -19.969 5.57 1 92.81 96 LEU A O 1
ATOM 759 N N . ALA A 1 97 ? -4.75 -18.172 6.594 1 86 97 ALA A N 1
ATOM 760 C CA . ALA A 1 97 ? -5.379 -18.906 7.691 1 86 97 ALA A CA 1
ATOM 761 C C . ALA A 1 97 ? -6.484 -19.828 7.172 1 86 97 ALA A C 1
ATOM 763 O O . ALA A 1 97 ? -6.656 -20.938 7.664 1 86 97 ALA A O 1
ATOM 764 N N . ILE A 1 98 ? -7.125 -19.391 6.133 1 81.06 98 ILE A N 1
ATOM 765 C CA . ILE A 1 98 ? -8.234 -20.125 5.535 1 81.06 98 ILE A CA 1
ATOM 766 C C . ILE A 1 98 ? -7.684 -21.234 4.633 1 81.06 98 ILE A C 1
ATOM 768 O O . ILE A 1 98 ? -8.195 -22.344 4.633 1 81.06 98 ILE A O 1
ATOM 772 N N . LEU A 1 99 ? -6.625 -20.891 3.912 1 84.5 99 LEU A N 1
ATOM 773 C CA . LEU A 1 99 ? -6.059 -21.828 2.943 1 84.5 99 LEU A CA 1
ATOM 774 C C . LEU A 1 99 ? -5.324 -22.969 3.646 1 84.5 99 LEU A C 1
ATOM 776 O O . LEU A 1 99 ? -5.195 -24.062 3.1 1 84.5 99 LEU A O 1
ATOM 780 N N . THR A 1 100 ? -4.75 -22.703 4.793 1 77.38 100 THR A N 1
ATOM 781 C CA . THR A 1 100 ? -3.955 -23.703 5.492 1 77.38 100 THR A CA 1
ATOM 782 C C . THR A 1 100 ? -4.836 -24.562 6.387 1 77.38 100 THR A C 1
ATOM 784 O O . THR A 1 100 ? -4.363 -25.531 6.988 1 77.38 100 THR A O 1
ATOM 787 N N . GLN A 1 101 ? -6.047 -24.109 6.609 1 67.25 101 GLN A N 1
ATOM 788 C CA . GLN A 1 101 ? -6.941 -24.969 7.383 1 67.25 101 GLN A CA 1
ATOM 789 C C . GLN A 1 101 ? -7.262 -26.25 6.629 1 67.25 101 GLN A C 1
ATOM 791 O O . GLN A 1 101 ? -7.492 -26.234 5.418 1 67.25 101 GLN A O 1
ATOM 796 N N . PRO A 1 102 ? -6.824 -27.359 7.262 1 60.59 102 PRO A N 1
ATOM 797 C CA . PRO A 1 102 ? -7.215 -28.625 6.633 1 60.59 102 PRO A CA 1
ATOM 798 C C . PRO A 1 102 ? -8.664 -28.625 6.16 1 60.59 102 PRO A C 1
ATOM 800 O O . PRO A 1 102 ? -9.523 -27.984 6.773 1 60.59 102 PRO A O 1
ATOM 803 N N . PRO A 1 103 ? -8.836 -28.891 4.875 1 54.75 103 PRO A N 1
ATOM 804 C CA . PRO A 1 103 ? -10.227 -29.016 4.445 1 54.75 103 PRO A CA 1
ATOM 805 C C . PRO A 1 103 ? -11.109 -29.703 5.48 1 54.75 103 PRO A C 1
ATOM 807 O O . PRO A 1 103 ? -10.633 -30.547 6.238 1 54.75 103 PRO A O 1
ATOM 810 N N . ALA A 1 104 ? -12.086 -28.906 5.984 1 51.47 104 ALA A N 1
ATOM 811 C CA . ALA A 1 104 ? -13.016 -29.594 6.867 1 51.47 104 ALA A CA 1
ATOM 812 C C . ALA A 1 104 ? -13.242 -31.031 6.406 1 51.47 104 ALA A C 1
ATOM 814 O O . ALA A 1 104 ? -13.266 -31.312 5.203 1 51.47 104 ALA A O 1
ATOM 815 N N . PRO A 1 105 ? -12.984 -31.953 7.215 1 51.81 105 PRO A N 1
ATOM 816 C CA . PRO A 1 105 ? -13.289 -33.344 6.836 1 51.81 105 PRO A CA 1
ATOM 817 C C . PRO A 1 105 ? -14.602 -33.469 6.062 1 51.81 105 PRO A C 1
ATOM 819 O O . PRO A 1 105 ? -15.531 -32.688 6.285 1 51.81 105 PRO A O 1
ATOM 822 N N . PRO A 1 106 ? -14.578 -33.812 4.926 1 50.12 106 PRO A N 1
ATOM 823 C CA . PRO A 1 106 ? -15.875 -34.062 4.281 1 50.12 106 PRO A CA 1
ATOM 824 C C . PRO A 1 106 ? -16.938 -34.531 5.258 1 50.12 106 PRO A C 1
ATOM 826 O O . PRO A 1 106 ? -16.625 -35.219 6.238 1 50.12 106 PRO A O 1
ATOM 829 N N . ARG A 1 107 ? -17.906 -33.688 5.645 1 47.16 107 ARG A N 1
ATOM 830 C CA . ARG A 1 107 ? -18.984 -34.281 6.438 1 47.16 107 ARG A CA 1
ATOM 831 C C . ARG A 1 107 ? -19.266 -35.688 6.004 1 47.16 107 ARG A C 1
ATOM 833 O O . ARG A 1 107 ? -19.578 -35.938 4.836 1 47.16 107 ARG A O 1
ATOM 840 N N . LYS A 1 108 ? -18.781 -36.625 6.637 1 44.94 108 LYS A N 1
ATOM 841 C CA . LYS A 1 108 ? -19.219 -38 6.414 1 44.94 108 LYS A CA 1
ATOM 842 C C . LYS A 1 108 ? -20.688 -38.062 6.012 1 44.94 108 LYS A C 1
ATOM 844 O O . LYS A 1 108 ? -21.547 -37.469 6.691 1 44.94 108 LYS A O 1
ATOM 849 N N . SER A 1 109 ? -21.094 -38.062 4.773 1 42.84 109 SER A N 1
ATOM 850 C CA . SER A 1 109 ? -22.453 -38.406 4.355 1 42.84 109 SER A CA 1
ATOM 851 C C . SER A 1 109 ? -23.078 -39.438 5.281 1 42.84 109 SER A C 1
ATOM 853 O O . SER A 1 109 ? -22.453 -40.469 5.574 1 42.84 109 SER A O 1
ATOM 855 N N . ARG A 1 110 ? -23.812 -39.062 6.336 1 41.47 110 ARG A N 1
ATOM 856 C CA . ARG A 1 110 ? -24.609 -40 7.105 1 41.47 110 ARG A CA 1
ATOM 857 C C . ARG A 1 110 ? -25.078 -41.156 6.238 1 41.47 110 ARG A C 1
ATOM 859 O O . ARG A 1 110 ? -25.609 -40.969 5.145 1 41.47 110 ARG A O 1
ATOM 866 N N . ASN A 1 111 ? -24.516 -42.344 6.359 1 37.75 111 ASN A N 1
ATOM 867 C CA . ASN A 1 111 ? -24.906 -43.656 5.867 1 37.75 111 ASN A CA 1
ATOM 868 C C . ASN A 1 111 ? -26.422 -43.812 5.84 1 37.75 111 ASN A C 1
ATOM 870 O O . ASN A 1 111 ? -27.094 -43.594 6.848 1 37.75 111 ASN A O 1
ATOM 874 N N . PHE A 1 112 ? -27.062 -43.531 4.742 1 40.31 112 PHE A N 1
ATOM 875 C CA . PHE A 1 112 ? -28.438 -43.875 4.418 1 40.31 112 PHE A CA 1
ATOM 876 C C . PHE A 1 112 ? -28.734 -45.312 4.875 1 40.31 112 PHE A C 1
ATOM 878 O O . PHE A 1 112 ? -29.641 -45.969 4.348 1 40.31 112 PHE A O 1
ATOM 885 N N . ALA A 1 113 ? -27.875 -45.844 5.785 1 40.41 113 ALA A N 1
ATOM 886 C CA . ALA A 1 113 ? -28.125 -47.219 6.148 1 40.41 113 ALA A CA 1
ATOM 887 C C . ALA A 1 113 ? -29.516 -47.406 6.746 1 40.41 113 ALA A C 1
ATOM 889 O O . ALA A 1 113 ? -29.906 -48.5 7.145 1 40.41 113 ALA A O 1
ATOM 890 N N . ALA A 1 114 ? -30.141 -46.219 7.168 1 40.28 114 ALA A N 1
ATOM 891 C CA . ALA A 1 114 ? -31.344 -46.562 7.93 1 40.28 114 ALA A CA 1
ATOM 892 C C . ALA A 1 114 ? -32.375 -47.281 7.051 1 40.28 114 ALA A C 1
ATOM 894 O O . ALA A 1 114 ? -33.344 -47.844 7.555 1 40.28 114 ALA A O 1
ATOM 895 N N . ALA A 1 115 ? -32.25 -46.938 5.73 1 37.53 115 ALA A N 1
ATOM 896 C CA . ALA A 1 115 ? -33.406 -47.438 5.02 1 37.53 115 ALA A CA 1
ATOM 897 C C . ALA A 1 115 ? -33.438 -48.969 4.98 1 37.53 115 ALA A C 1
ATOM 899 O O . ALA A 1 115 ? -34.438 -49.562 4.613 1 37.53 115 ALA A O 1
ATOM 900 N N . SER A 1 116 ? -32.188 -49.5 5.145 1 39.22 116 SER A N 1
ATOM 901 C CA . SER A 1 116 ? -32.312 -50.906 4.805 1 39.22 116 SER A CA 1
ATOM 902 C C . SER A 1 116 ? -33.125 -51.688 5.844 1 39.22 116 SER A C 1
ATOM 904 O O . SER A 1 116 ? -33.344 -52.875 5.707 1 39.22 116 SER A O 1
ATOM 906 N N . ARG A 1 117 ? -33.188 -51 7.078 1 38.31 117 ARG A N 1
ATOM 907 C CA . ARG A 1 117 ? -33.75 -51.938 8.07 1 38.31 117 ARG A CA 1
ATOM 908 C C . ARG A 1 117 ? -35.188 -52.25 7.77 1 38.31 117 ARG A C 1
ATOM 910 O O . ARG A 1 117 ? -35.781 -53.156 8.391 1 38.31 117 ARG A O 1
ATOM 917 N N . ARG A 1 118 ? -35.812 -51.219 7.141 1 35.66 118 ARG A N 1
ATOM 918 C CA . ARG A 1 118 ? -37.25 -51.562 7.188 1 35.66 118 ARG A CA 1
ATOM 919 C C . ARG A 1 118 ? -37.562 -52.781 6.332 1 35.66 118 ARG A C 1
ATOM 921 O O . ARG A 1 118 ? -38.625 -53.406 6.48 1 35.66 118 ARG A O 1
ATOM 928 N N . LEU A 1 119 ? -36.75 -52.812 5.211 1 36.22 119 LEU A N 1
ATOM 929 C CA . LEU A 1 119 ? -37.312 -53.844 4.336 1 36.22 119 LEU A CA 1
ATOM 930 C C . LEU A 1 119 ? -37.062 -55.219 4.879 1 36.22 119 LEU A C 1
ATOM 932 O O . LEU A 1 119 ? -37.688 -56.188 4.461 1 36.22 119 LEU A O 1
ATOM 936 N N . GLY A 1 120 ? -36.125 -55.438 5.781 1 29.78 120 GLY A N 1
ATOM 937 C CA . GLY A 1 120 ? -36.219 -56.812 6.16 1 29.78 120 GLY A CA 1
ATOM 938 C C . GLY A 1 120 ? -37.375 -57.125 7.078 1 29.78 120 GLY A C 1
ATOM 939 O O . GLY A 1 120 ? -37.906 -56.219 7.73 1 29.78 120 GLY A O 1
ATOM 940 N N . MET B 1 1 ? 49.875 -8.656 -12.602 1 40.22 1 MET B N 1
ATOM 941 C CA . MET B 1 1 ? 48.625 -8.312 -13.289 1 40.22 1 MET B CA 1
ATOM 942 C C . MET B 1 1 ? 47.406 -8.953 -12.586 1 40.22 1 MET B C 1
ATOM 944 O O . MET B 1 1 ? 46.281 -8.586 -12.852 1 40.22 1 MET B O 1
ATOM 948 N N . ARG B 1 2 ? 47.75 -10.109 -11.836 1 49.22 2 ARG B N 1
ATOM 949 C CA . ARG B 1 2 ? 46.688 -10.867 -11.211 1 49.22 2 ARG B CA 1
ATOM 950 C C . ARG B 1 2 ? 46.188 -10.172 -9.945 1 49.22 2 ARG B C 1
ATOM 952 O O . ARG B 1 2 ? 45.062 -10.43 -9.492 1 49.22 2 ARG B O 1
ATOM 959 N N . ALA B 1 3 ? 47.031 -9.383 -9.281 1 52.09 3 ALA B N 1
ATOM 960 C CA . ALA B 1 3 ? 46.594 -8.727 -8.047 1 52.09 3 ALA B CA 1
ATOM 961 C C . ALA B 1 3 ? 45.594 -7.629 -8.336 1 52.09 3 ALA B C 1
ATOM 963 O O . ALA B 1 3 ? 44.75 -7.312 -7.484 1 52.09 3 ALA B O 1
ATOM 964 N N . GLY B 1 4 ? 45.688 -7.07 -9.516 1 48.38 4 GLY B N 1
ATOM 965 C CA . GLY B 1 4 ? 44.75 -6.008 -9.898 1 48.38 4 GLY B CA 1
ATOM 966 C C . GLY B 1 4 ? 43.344 -6.504 -10.125 1 48.38 4 GLY B C 1
ATOM 967 O O . GLY B 1 4 ? 42.375 -5.77 -9.898 1 48.38 4 GLY B O 1
ATOM 968 N N . PHE B 1 5 ? 43.219 -7.828 -10.562 1 51.38 5 PHE B N 1
ATOM 969 C CA . PHE B 1 5 ? 41.906 -8.359 -10.922 1 51.38 5 PHE B CA 1
ATOM 970 C C . PHE B 1 5 ? 41.094 -8.719 -9.68 1 51.38 5 PHE B C 1
ATOM 972 O O . PHE B 1 5 ? 39.875 -8.586 -9.672 1 51.38 5 PHE B O 1
ATOM 979 N N . ARG B 1 6 ? 41.719 -9.102 -8.586 1 52.09 6 ARG B N 1
ATOM 980 C CA . ARG B 1 6 ? 40.969 -9.523 -7.422 1 52.09 6 ARG B CA 1
ATOM 981 C C . ARG B 1 6 ? 40.312 -8.336 -6.711 1 52.09 6 ARG B C 1
ATOM 983 O O . ARG B 1 6 ? 39.312 -8.469 -6.043 1 52.09 6 ARG B O 1
ATOM 990 N N . ALA B 1 7 ? 41.031 -7.211 -6.719 1 48.34 7 ALA B N 1
ATOM 991 C CA . ALA B 1 7 ? 40.5 -6.035 -6.043 1 48.34 7 ALA B CA 1
ATOM 992 C C . ALA B 1 7 ? 39.281 -5.484 -6.777 1 48.34 7 ALA B C 1
ATOM 994 O O . ALA B 1 7 ? 38.344 -4.988 -6.152 1 48.34 7 ALA B O 1
ATOM 995 N N . ALA B 1 8 ? 39.312 -5.703 -8.148 1 48.28 8 ALA B N 1
ATOM 996 C CA . ALA B 1 8 ? 38.219 -5.125 -8.922 1 48.28 8 ALA B CA 1
ATOM 997 C C . ALA B 1 8 ? 36.906 -5.906 -8.703 1 48.28 8 ALA B C 1
ATOM 999 O O . ALA B 1 8 ? 35.812 -5.328 -8.703 1 48.28 8 ALA B O 1
ATOM 1000 N N . MET B 1 9 ? 37.031 -7.215 -8.453 1 50.53 9 MET B N 1
ATOM 1001 C CA . MET B 1 9 ? 35.844 -8.031 -8.305 1 50.53 9 MET B CA 1
ATOM 1002 C C . MET B 1 9 ? 35.094 -7.703 -7.004 1 50.53 9 MET B C 1
ATOM 1004 O O . MET B 1 9 ? 33.875 -7.84 -6.918 1 50.53 9 MET B O 1
ATOM 1008 N N . THR B 1 10 ? 35.812 -7.258 -5.98 1 49.81 10 THR B N 1
ATOM 1009 C CA . THR B 1 10 ? 35.125 -6.973 -4.727 1 49.81 10 THR B CA 1
ATOM 1010 C C . THR B 1 10 ? 34.219 -5.746 -4.867 1 49.81 10 THR B C 1
ATOM 1012 O O . THR B 1 10 ? 33.188 -5.641 -4.195 1 49.81 10 THR B O 1
ATOM 1015 N N . LEU B 1 11 ? 34.531 -4.875 -5.738 1 47.59 11 LEU B N 1
ATOM 1016 C CA . LEU B 1 11 ? 33.781 -3.631 -5.762 1 47.59 11 LEU B CA 1
ATOM 1017 C C . LEU B 1 11 ? 32.344 -3.883 -6.184 1 47.59 11 LEU B C 1
ATOM 1019 O O . LEU B 1 11 ? 31.422 -3.193 -5.727 1 47.59 11 LEU B O 1
ATOM 1023 N N . LEU B 1 12 ? 32.125 -4.793 -7.137 1 49.44 12 LEU B N 1
ATOM 1024 C CA . LEU B 1 12 ? 30.781 -4.934 -7.703 1 49.44 12 LEU B CA 1
ATOM 1025 C C . LEU B 1 12 ? 29.828 -5.551 -6.688 1 49.44 12 LEU B C 1
ATOM 1027 O O . LEU B 1 12 ? 28.656 -5.746 -6.984 1 49.44 12 LEU B O 1
ATOM 1031 N N . LEU B 1 13 ? 30.328 -6.141 -5.676 1 49.5 13 LEU B N 1
ATOM 1032 C CA . LEU B 1 13 ? 29.344 -6.613 -4.711 1 49.5 13 LEU B CA 1
ATOM 1033 C C . LEU B 1 13 ? 28.453 -5.465 -4.223 1 49.5 13 LEU B C 1
ATOM 1035 O O . LEU B 1 13 ? 28.828 -4.758 -3.277 1 49.5 13 LEU B O 1
ATOM 1039 N N . SER B 1 14 ? 28.406 -4.379 -4.996 1 47.72 14 SER B N 1
ATOM 1040 C CA . SER B 1 14 ? 27.469 -3.291 -4.723 1 47.72 14 SER B CA 1
ATOM 1041 C C . SER B 1 14 ? 26.188 -3.812 -4.098 1 47.72 14 SER B C 1
ATOM 1043 O O . SER B 1 14 ? 25.734 -4.91 -4.422 1 47.72 14 SER B O 1
ATOM 1045 N N . LEU B 1 15 ? 25.828 -3.451 -2.953 1 46.16 15 LEU B N 1
ATOM 1046 C CA . LEU B 1 15 ? 24.828 -3.365 -1.886 1 46.16 15 LEU B CA 1
ATOM 1047 C C . LEU B 1 15 ? 23.422 -3.252 -2.461 1 46.16 15 LEU B C 1
ATOM 1049 O O . LEU B 1 15 ? 23.016 -2.176 -2.902 1 46.16 15 LEU B O 1
ATOM 1053 N N . SER B 1 16 ? 23.109 -3.828 -3.545 1 47.88 16 SER B N 1
ATOM 1054 C CA . SER B 1 16 ? 21.641 -3.863 -3.645 1 47.88 16 SER B CA 1
ATOM 1055 C C . SER B 1 16 ? 21 -4.152 -2.291 1 47.88 16 SER B C 1
ATOM 1057 O O . SER B 1 16 ? 20.766 -5.309 -1.942 1 47.88 16 SER B O 1
ATOM 1059 N N . LEU B 1 17 ? 21.469 -3.566 -1.287 1 47.56 17 LEU B N 1
ATOM 1060 C CA . LEU B 1 17 ? 20.625 -3.658 -0.091 1 47.56 17 LEU B CA 1
ATOM 1061 C C . LEU B 1 17 ? 19.156 -3.531 -0.444 1 47.56 17 LEU B C 1
ATOM 1063 O O . LEU B 1 17 ? 18.656 -2.424 -0.659 1 47.56 17 LEU B O 1
ATOM 1067 N N . ALA B 1 18 ? 18.75 -4.281 -1.328 1 47.47 18 ALA B N 1
ATOM 1068 C CA . ALA B 1 18 ? 17.297 -4.359 -1.325 1 47.47 18 ALA B CA 1
ATOM 1069 C C . ALA B 1 18 ? 16.734 -4.188 0.086 1 47.47 18 ALA B C 1
ATOM 1071 O O . ALA B 1 18 ? 16.953 -5.043 0.95 1 47.47 18 ALA B O 1
ATOM 1072 N N . ALA B 1 19 ? 16.781 -2.996 0.571 1 48.75 19 ALA B N 1
ATOM 1073 C CA . ALA B 1 19 ? 16.047 -2.746 1.812 1 48.75 19 ALA B CA 1
ATOM 1074 C C . ALA B 1 19 ? 14.781 -3.596 1.887 1 48.75 19 ALA B C 1
ATOM 1076 O O . ALA B 1 19 ? 13.906 -3.488 1.027 1 48.75 19 ALA B O 1
ATOM 1077 N N . CYS B 1 20 ? 14.961 -4.652 2.344 1 57.88 20 CYS B N 1
ATOM 1078 C CA . CYS B 1 20 ? 13.766 -5.398 2.717 1 57.88 20 CYS B CA 1
ATOM 1079 C C . CYS B 1 20 ? 12.711 -4.48 3.326 1 57.88 20 CYS B C 1
ATOM 1081 O O . CYS B 1 20 ? 12.898 -3.957 4.426 1 57.88 20 CYS B O 1
ATOM 1083 N N . VAL B 1 21 ? 11.938 -3.867 2.387 1 68.31 21 VAL B N 1
ATOM 1084 C CA . VAL B 1 21 ? 10.828 -3.061 2.879 1 68.31 21 VAL B CA 1
ATOM 1085 C C . VAL B 1 21 ? 10.031 -3.852 3.914 1 68.31 21 VAL B C 1
ATOM 1087 O O . VAL B 1 21 ? 9.555 -4.953 3.631 1 68.31 21 VAL B O 1
ATOM 1090 N N . ASN B 1 22 ? 10.344 -3.615 5.137 1 78.19 22 ASN B N 1
ATOM 1091 C CA . ASN B 1 22 ? 9.484 -4.137 6.195 1 78.19 22 ASN B CA 1
ATOM 1092 C C . ASN B 1 22 ? 8.141 -3.42 6.23 1 78.19 22 ASN B C 1
ATOM 1094 O O . ASN B 1 22 ? 8.07 -2.246 6.602 1 78.19 22 ASN B O 1
ATOM 1098 N N . TYR B 1 23 ? 7.137 -4.195 5.805 1 92.44 23 TYR B N 1
ATOM 1099 C CA . TYR B 1 23 ? 5.82 -3.586 5.645 1 92.44 23 TYR B CA 1
ATOM 1100 C C . TYR B 1 23 ? 5.02 -3.672 6.938 1 92.44 23 TYR B C 1
ATOM 1102 O O . TYR B 1 23 ? 3.91 -3.135 7.023 1 92.44 23 TYR B O 1
ATOM 1110 N N . THR B 1 24 ? 5.609 -4.297 7.93 1 90.56 24 THR B N 1
ATOM 1111 C CA . THR B 1 24 ? 4.871 -4.52 9.164 1 90.56 24 THR B CA 1
ATOM 1112 C C . THR B 1 24 ? 4.449 -3.195 9.797 1 90.56 24 THR B C 1
ATOM 1114 O O . THR B 1 24 ? 3.287 -3.018 10.164 1 90.56 24 THR B O 1
ATOM 1117 N N . ASN B 1 25 ? 5.383 -2.281 9.852 1 94.25 25 ASN B N 1
ATOM 1118 C CA . ASN B 1 25 ? 5.047 -0.981 10.422 1 94.25 25 ASN B CA 1
ATOM 1119 C C . ASN B 1 25 ? 4.02 -0.243 9.562 1 94.25 25 ASN B C 1
ATOM 1121 O O . ASN B 1 25 ? 3.145 0.443 10.094 1 94.25 25 ASN B O 1
ATOM 1125 N N . LEU B 1 26 ? 4.121 -0.378 8.328 1 97.19 26 LEU B N 1
ATOM 1126 C CA . LEU B 1 26 ? 3.156 0.256 7.434 1 97.19 26 LEU B CA 1
ATOM 1127 C C . LEU B 1 26 ? 1.747 -0.26 7.699 1 97.19 26 LEU B C 1
ATOM 1129 O O . LEU B 1 26 ? 0.836 0.524 7.977 1 97.19 26 LEU B O 1
ATOM 1133 N N . TYR B 1 27 ? 1.624 -1.587 7.727 1 97.88 27 TYR B N 1
ATOM 1134 C CA . T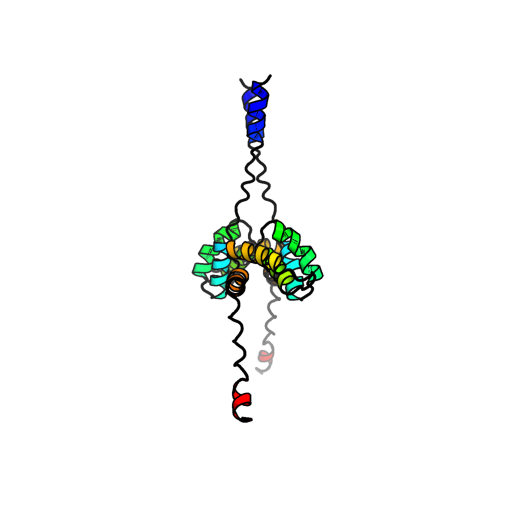YR B 1 27 ? 0.289 -2.166 7.836 1 97.88 27 TYR B CA 1
ATOM 1135 C C . TYR B 1 27 ? -0.272 -1.978 9.242 1 97.88 27 TYR B C 1
ATOM 1137 O O . TYR B 1 27 ? -1.459 -1.685 9.406 1 97.88 27 TYR B O 1
ATOM 1145 N N . ARG B 1 28 ? 0.554 -2.051 10.203 1 97.25 28 ARG B N 1
ATOM 1146 C CA . ARG B 1 28 ? 0.095 -1.778 11.562 1 97.25 28 ARG B CA 1
ATOM 1147 C C . ARG B 1 28 ? -0.282 -0.31 11.734 1 97.25 28 ARG B C 1
ATOM 1149 O O . ARG B 1 28 ? -1.252 0.013 12.422 1 97.25 28 ARG B O 1
ATOM 1156 N N . GLY B 1 29 ? 0.5 0.549 11.141 1 98.44 29 GLY B N 1
ATOM 1157 C CA . GLY B 1 29 ? 0.183 1.968 11.164 1 98.44 29 GLY B CA 1
ATOM 1158 C C . GLY B 1 29 ? -1.124 2.301 10.469 1 98.44 29 GLY B C 1
ATOM 1159 O O . GLY B 1 29 ? -1.933 3.07 10.992 1 98.44 29 GLY B O 1
ATOM 1160 N N . ILE B 1 30 ? -1.337 1.707 9.352 1 98.44 30 ILE B N 1
ATOM 1161 C CA . ILE B 1 30 ? -2.582 1.902 8.617 1 98.44 30 ILE B CA 1
ATOM 1162 C C . ILE B 1 30 ? -3.756 1.382 9.445 1 98.44 30 ILE B C 1
ATOM 1164 O O . ILE B 1 30 ? -4.816 2.01 9.492 1 98.44 30 ILE B O 1
ATOM 1168 N N . ALA B 1 31 ? -3.533 0.277 10.078 1 98.06 31 ALA B N 1
ATOM 1169 C CA . ALA B 1 31 ? -4.578 -0.271 10.938 1 98.06 31 ALA B CA 1
ATOM 1170 C C . ALA B 1 31 ? -4.914 0.693 12.07 1 98.06 31 ALA B C 1
ATOM 1172 O O . ALA B 1 31 ? -6.09 0.929 12.367 1 98.06 31 ALA B O 1
ATOM 1173 N N . SER B 1 32 ? -3.938 1.239 12.688 1 98.69 32 SER B N 1
ATOM 1174 C CA . SER B 1 32 ? -4.156 2.225 13.742 1 98.69 32 SER B CA 1
ATOM 1175 C C . SER B 1 32 ? -4.863 3.463 13.203 1 98.69 32 SER B C 1
ATOM 1177 O O . SER B 1 32 ? -5.75 4.016 13.859 1 98.69 32 SER B O 1
ATOM 1179 N N . PHE B 1 33 ? -4.512 3.908 12.055 1 98.75 33 PHE B N 1
ATOM 1180 C CA . PHE B 1 33 ? -5.129 5.062 11.406 1 98.75 33 PHE B CA 1
ATOM 1181 C C . PHE B 1 33 ? -6.617 4.82 11.18 1 98.75 33 PHE B C 1
ATOM 1183 O O . PHE B 1 33 ? -7.445 5.676 11.5 1 98.75 33 PHE B O 1
ATOM 1190 N N . LYS B 1 34 ? -6.938 3.643 10.688 1 98 34 LYS B N 1
ATOM 1191 C CA . LYS B 1 34 ? -8.32 3.277 10.414 1 98 34 LYS B CA 1
ATOM 1192 C C . LYS B 1 34 ? -9.125 3.152 11.711 1 98 34 LYS B C 1
ATOM 1194 O O . LYS B 1 34 ? -10.32 3.445 11.734 1 98 34 LYS B O 1
ATOM 1199 N N . ALA B 1 35 ? -8.445 2.852 12.742 1 98.38 35 ALA B N 1
ATOM 1200 C CA . ALA B 1 35 ? -9.07 2.713 14.055 1 98.38 35 ALA B CA 1
ATOM 1201 C C . ALA B 1 35 ? -9.125 4.055 14.781 1 98.38 35 ALA B C 1
ATOM 1203 O O . ALA B 1 35 ? -9.562 4.125 15.93 1 98.38 35 ALA B O 1
ATOM 1204 N N . GLU B 1 36 ? -8.555 5.047 14.18 1 98.5 36 GLU B N 1
ATOM 1205 C CA . GLU B 1 36 ? -8.547 6.422 14.68 1 98.5 36 GLU B CA 1
ATOM 1206 C C . GLU B 1 36 ? -7.664 6.555 15.914 1 98.5 36 GLU B C 1
ATOM 1208 O O . GLU B 1 36 ? -7.895 7.426 16.75 1 98.5 36 GLU B O 1
ATOM 1213 N N . ASP B 1 37 ? -6.848 5.59 16.047 1 98.75 37 ASP B N 1
ATOM 1214 C CA . ASP B 1 37 ? -5.742 5.75 17 1 98.75 37 ASP B CA 1
ATOM 1215 C C . ASP B 1 37 ? -4.586 6.52 16.359 1 98.75 37 ASP B C 1
ATOM 1217 O O . ASP B 1 37 ? -3.533 5.945 16.078 1 98.75 37 ASP B O 1
ATOM 1221 N N . TYR B 1 38 ? -4.723 7.789 16.281 1 98.69 38 TYR B N 1
ATOM 1222 C CA . TYR B 1 38 ? -3.869 8.617 15.438 1 98.69 38 TYR B CA 1
ATOM 1223 C C . TYR B 1 38 ? -2.475 8.75 16.047 1 98.69 38 TYR B C 1
ATOM 1225 O O . TYR B 1 38 ? -1.485 8.844 15.312 1 98.69 38 TYR B O 1
ATOM 1233 N N . ARG B 1 39 ? -2.4 8.727 17.344 1 98.44 39 ARG B N 1
ATOM 1234 C CA . ARG B 1 39 ? -1.077 8.797 17.953 1 98.44 39 ARG B CA 1
ATOM 1235 C C . ARG B 1 39 ? -0.24 7.578 17.578 1 98.44 39 ARG B C 1
ATOM 1237 O O . ARG B 1 39 ? 0.901 7.715 17.141 1 98.44 39 ARG B O 1
ATOM 1244 N N . ALA B 1 40 ? -0.83 6.422 17.688 1 98.69 40 ALA B N 1
ATOM 1245 C CA . ALA B 1 40 ? -0.135 5.191 17.312 1 98.69 40 ALA B CA 1
ATOM 1246 C C . ALA B 1 40 ? 0.163 5.164 15.812 1 98.69 40 ALA B C 1
ATOM 1248 O O . ALA B 1 40 ? 1.24 4.734 15.391 1 98.69 40 ALA B O 1
ATOM 1249 N N . ALA B 1 41 ? -0.854 5.598 15.055 1 98.81 41 ALA B N 1
ATOM 1250 C CA . ALA B 1 41 ? -0.67 5.66 13.609 1 98.81 41 ALA B CA 1
ATOM 1251 C C . ALA B 1 41 ? 0.521 6.539 13.242 1 98.81 41 ALA B C 1
ATOM 1253 O O . ALA B 1 41 ? 1.368 6.145 12.438 1 98.81 41 ALA B O 1
ATOM 1254 N N . PHE B 1 42 ? 0.662 7.676 13.914 1 98.81 42 PHE B N 1
ATOM 1255 C CA . PHE B 1 42 ? 1.73 8.625 13.609 1 98.81 42 PHE B CA 1
ATOM 1256 C C . PHE B 1 42 ? 3.094 8.008 13.898 1 98.81 42 PHE B C 1
ATOM 1258 O O . PHE B 1 42 ? 4.012 8.102 13.078 1 98.81 42 PHE B O 1
ATOM 1265 N N . ILE B 1 43 ? 3.201 7.379 14.961 1 98.38 43 ILE B N 1
ATOM 1266 C CA . ILE B 1 43 ? 4.457 6.789 15.406 1 98.38 43 ILE B CA 1
ATOM 1267 C C . ILE B 1 43 ? 4.914 5.727 14.414 1 98.38 43 ILE B C 1
ATOM 1269 O O . ILE B 1 43 ? 6.094 5.668 14.055 1 98.38 43 ILE B O 1
ATOM 1273 N N . ARG B 1 44 ? 4.027 4.949 13.891 1 98 44 ARG B N 1
ATOM 1274 C CA . ARG B 1 44 ? 4.371 3.834 13.016 1 98 44 ARG B CA 1
ATOM 1275 C C . ARG B 1 44 ? 4.555 4.305 11.578 1 98 44 ARG B C 1
ATOM 1277 O O . ARG B 1 44 ? 5.402 3.777 10.852 1 98 44 ARG B O 1
ATOM 1284 N N . LEU B 1 45 ? 3.77 5.309 11.172 1 98.38 45 LEU B N 1
ATOM 1285 C CA . LEU B 1 45 ? 3.703 5.656 9.758 1 98.38 45 LEU B CA 1
ATOM 1286 C C . LEU B 1 45 ? 4.73 6.727 9.414 1 98.38 45 LEU B C 1
ATOM 1288 O O . LEU B 1 45 ? 5.152 6.84 8.258 1 98.38 45 LEU B O 1
ATOM 1292 N N . LYS B 1 46 ? 5.18 7.547 10.336 1 98.31 46 LYS B N 1
ATOM 1293 C CA . LYS B 1 46 ? 6.094 8.641 10.031 1 98.31 46 LYS B CA 1
ATOM 1294 C C . LYS B 1 46 ? 7.395 8.117 9.43 1 98.31 46 LYS B C 1
ATOM 1296 O O . LYS B 1 46 ? 7.84 8.609 8.391 1 98.31 46 LYS B O 1
ATOM 1301 N N . PRO B 1 47 ? 8.039 7.047 10.016 1 96.81 47 PRO B N 1
ATOM 1302 C CA . PRO B 1 47 ? 9.242 6.516 9.367 1 96.81 47 PRO B CA 1
ATOM 1303 C C . PRO B 1 47 ? 8.977 6 7.957 1 96.81 47 PRO B C 1
ATOM 1305 O O . PRO B 1 47 ? 9.82 6.141 7.074 1 96.81 47 PRO B O 1
ATOM 1308 N N . GLU B 1 48 ? 7.812 5.34 7.742 1 96.12 48 GLU B N 1
ATOM 1309 C CA . GLU B 1 48 ? 7.465 4.824 6.422 1 96.12 48 GLU B CA 1
ATOM 1310 C C . GLU B 1 48 ? 7.254 5.961 5.426 1 96.12 48 GLU B C 1
ATOM 1312 O O . GLU B 1 48 ? 7.613 5.84 4.254 1 96.12 48 GLU B O 1
ATOM 1317 N N . ALA B 1 49 ? 6.637 7.02 5.895 1 97.38 49 ALA B N 1
ATOM 1318 C CA . ALA B 1 49 ? 6.461 8.203 5.0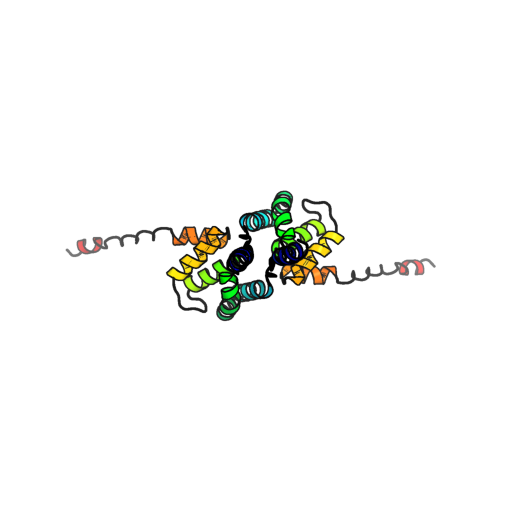55 1 97.38 49 ALA B CA 1
ATOM 1319 C C . ALA B 1 49 ? 7.805 8.781 4.637 1 97.38 49 ALA B C 1
ATOM 1321 O O . ALA B 1 49 ? 7.988 9.172 3.48 1 97.38 49 ALA B O 1
ATOM 1322 N N . LEU B 1 50 ? 8.789 8.812 5.559 1 95.56 50 LEU B N 1
ATOM 1323 C CA . LEU B 1 50 ? 10.125 9.32 5.289 1 95.56 50 LEU B CA 1
ATOM 1324 C C . LEU B 1 50 ? 10.852 8.445 4.277 1 95.56 50 LEU B C 1
ATOM 1326 O O . LEU B 1 50 ? 11.641 8.938 3.473 1 95.56 50 LEU B O 1
ATOM 1330 N N . LYS B 1 51 ? 10.477 7.164 4.246 1 91.56 51 LYS B N 1
ATOM 1331 C CA . LYS B 1 51 ? 11.062 6.211 3.305 1 91.56 51 LYS B CA 1
ATOM 1332 C C . LYS B 1 51 ? 10.406 6.324 1.931 1 91.56 51 LYS B C 1
ATOM 1334 O O . LYS B 1 51 ? 10.805 5.633 0.991 1 91.56 51 LYS B O 1
ATOM 1339 N N . GLY B 1 52 ? 9.242 7.094 1.873 1 93.25 52 GLY B N 1
ATOM 1340 C CA . GLY B 1 52 ? 8.648 7.363 0.574 1 93.25 52 GLY B CA 1
ATOM 1341 C C . GLY B 1 52 ? 7.383 6.562 0.317 1 93.25 52 GLY B C 1
ATOM 1342 O O . GLY B 1 52 ? 6.855 6.566 -0.796 1 93.25 52 GLY B O 1
ATOM 1343 N N . GLN B 1 53 ? 6.84 5.887 1.291 1 95.19 53 GLN B N 1
ATOM 1344 C CA . GLN B 1 53 ? 5.621 5.105 1.109 1 95.19 53 GLN B CA 1
ATOM 1345 C C . GLN B 1 53 ? 4.402 6.012 0.974 1 95.19 53 GLN B C 1
ATOM 1347 O O . GLN B 1 53 ? 4.004 6.672 1.936 1 95.19 53 GLN B O 1
ATOM 1352 N N . PRO B 1 54 ? 3.768 5.969 -0.135 1 97.06 54 PRO B N 1
ATOM 1353 C CA . PRO B 1 54 ? 2.742 6.977 -0.407 1 97.06 54 PRO B CA 1
ATOM 1354 C C . PRO B 1 54 ? 1.545 6.871 0.533 1 97.06 54 PRO B C 1
ATOM 1356 O O . PRO B 1 54 ? 0.97 7.891 0.925 1 97.06 54 PRO B O 1
ATOM 1359 N N . ASP B 1 55 ? 1.164 5.691 0.87 1 97.88 55 ASP B N 1
ATOM 1360 C CA . ASP B 1 55 ? 0.045 5.52 1.791 1 97.88 55 ASP B CA 1
ATOM 1361 C C . ASP B 1 55 ? 0.353 6.145 3.15 1 97.88 55 ASP B C 1
ATOM 1363 O O . ASP B 1 55 ? -0.512 6.777 3.76 1 97.88 55 ASP B O 1
ATOM 1367 N N . ALA B 1 56 ? 1.57 5.926 3.566 1 98.31 56 ALA B N 1
ATOM 1368 C CA . ALA B 1 56 ? 2.002 6.535 4.82 1 98.31 56 ALA B CA 1
ATOM 1369 C C . ALA B 1 56 ? 2.062 8.055 4.699 1 98.31 56 ALA B C 1
ATOM 1371 O O . ALA B 1 56 ? 1.618 8.773 5.598 1 98.31 56 ALA B O 1
ATOM 1372 N N . GLN B 1 57 ? 2.602 8.531 3.602 1 98.44 57 GLN B N 1
ATOM 1373 C CA . GLN B 1 57 ? 2.682 9.969 3.357 1 98.44 57 GLN B CA 1
ATOM 1374 C C . GLN B 1 57 ? 1.297 10.609 3.396 1 98.44 57 GLN B C 1
ATOM 1376 O O . GLN B 1 57 ? 1.106 11.648 4.031 1 98.44 57 GLN B O 1
ATOM 1381 N N . TYR B 1 58 ? 0.294 9.977 2.822 1 98.62 58 TYR B N 1
ATOM 1382 C CA . TYR B 1 58 ? -1.068 10.5 2.848 1 98.62 58 TYR B CA 1
ATOM 1383 C C . TYR B 1 58 ? -1.613 10.531 4.27 1 98.62 58 TYR B C 1
ATOM 1385 O O . TYR B 1 58 ? -2.191 11.531 4.695 1 98.62 58 TYR B O 1
ATOM 1393 N N . ALA B 1 59 ? -1.426 9.484 4.984 1 98.81 59 ALA B N 1
ATOM 1394 C CA . ALA B 1 59 ? -1.938 9.391 6.348 1 98.81 59 ALA B CA 1
ATOM 1395 C C . ALA B 1 59 ? -1.333 10.469 7.234 1 98.81 59 ALA B C 1
ATOM 1397 O O . ALA B 1 59 ? -2.047 11.133 7.992 1 98.81 59 ALA B O 1
ATOM 1398 N N . ILE B 1 60 ? -0.036 10.672 7.098 1 98.81 60 ILE B N 1
ATOM 1399 C CA . ILE B 1 60 ? 0.646 11.703 7.875 1 98.81 60 ILE B CA 1
ATOM 1400 C C . ILE B 1 60 ? 0.1 13.078 7.5 1 98.81 60 ILE B C 1
ATOM 1402 O O . ILE B 1 60 ? -0.202 13.891 8.375 1 98.81 60 ILE B O 1
ATOM 1406 N N . GLY B 1 61 ? -0.046 13.289 6.184 1 98.56 61 GLY B N 1
ATOM 1407 C CA . GLY B 1 61 ? -0.627 14.539 5.727 1 98.56 61 GLY B CA 1
ATOM 1408 C C . GLY B 1 61 ? -2.027 14.781 6.262 1 98.56 61 GLY B C 1
ATOM 1409 O O . GLY B 1 61 ? -2.352 15.891 6.695 1 98.56 61 GLY B O 1
ATOM 1410 N N . TYR B 1 62 ? -2.842 13.797 6.266 1 98.44 62 TYR B N 1
ATOM 1411 C CA . TYR B 1 62 ? -4.195 13.844 6.809 1 98.44 62 TYR B CA 1
ATOM 1412 C C . TYR B 1 62 ? -4.176 14.242 8.281 1 98.44 62 TYR B C 1
ATOM 1414 O O . TYR B 1 62 ? -4.934 15.117 8.703 1 98.44 62 TYR B O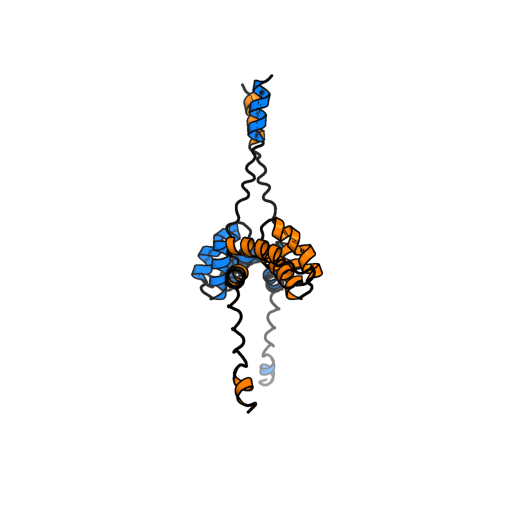 1
ATOM 1422 N N . MET B 1 63 ? -3.312 13.625 9.047 1 98.75 63 MET B N 1
ATOM 1423 C CA . MET B 1 63 ? -3.217 13.883 10.484 1 98.75 63 MET B CA 1
ATOM 1424 C C . MET B 1 63 ? -2.789 15.32 10.75 1 98.75 63 MET B C 1
ATOM 1426 O O . MET B 1 63 ? -3.326 15.977 11.648 1 98.75 63 MET B O 1
ATOM 1430 N N . TYR B 1 64 ? -1.895 15.867 9.969 1 98.12 64 TYR B N 1
ATOM 1431 C CA . TYR B 1 64 ? -1.49 17.266 10.102 1 98.12 64 TYR B CA 1
ATOM 1432 C C . TYR B 1 64 ? -2.619 18.203 9.688 1 98.12 64 TYR B C 1
ATOM 1434 O O . TYR B 1 64 ? -2.793 19.266 10.273 1 98.12 64 TYR B O 1
ATOM 1442 N N . TYR B 1 65 ? -3.357 17.797 8.672 1 97 65 TYR B N 1
ATOM 1443 C CA . TYR B 1 65 ? -4.434 18.641 8.156 1 97 65 TYR B CA 1
ATOM 1444 C C . TYR B 1 65 ? -5.531 18.828 9.203 1 97 65 TYR B C 1
ATOM 1446 O O . TYR B 1 65 ? -6.004 19.938 9.422 1 97 65 TYR B O 1
ATOM 1454 N N . TYR B 1 66 ? -5.883 17.781 9.875 1 97.44 66 TYR B N 1
ATOM 1455 C CA . TYR B 1 66 ? -7.012 17.797 10.797 1 97.44 66 TYR B CA 1
ATOM 1456 C C . TYR B 1 66 ? -6.535 17.922 12.242 1 97.44 66 TYR B C 1
ATOM 1458 O O . TYR B 1 66 ? -7.344 18.031 13.164 1 97.44 66 TYR B O 1
ATOM 1466 N N . GLY B 1 67 ? -5.242 17.859 12.398 1 98 67 GLY B N 1
ATOM 1467 C CA . GLY B 1 67 ? -4.715 17.906 13.758 1 98 67 GLY B CA 1
ATOM 1468 C C . GLY B 1 67 ? -5.086 16.688 14.578 1 98 67 GLY B C 1
ATOM 1469 O O . GLY B 1 67 ? -5.582 16.812 15.703 1 98 67 GLY B O 1
ATOM 1470 N N . GLN B 1 68 ? -5.016 15.523 14.109 1 98.25 68 GLN B N 1
ATOM 1471 C CA . GLN B 1 68 ? -5.332 14.258 14.758 1 98.25 68 GLN B CA 1
ATOM 1472 C C . GLN B 1 68 ? -4.062 13.555 15.242 1 98.25 68 GLN B C 1
ATOM 1474 O O . GLN B 1 68 ? -3.297 13.023 14.43 1 98.25 68 GLN B O 1
ATOM 1479 N N . GLY B 1 69 ? -3.764 13.539 16.5 1 97.88 69 GLY B N 1
ATOM 1480 C CA . GLY B 1 69 ? -2.568 12.914 17.062 1 97.88 69 GLY B CA 1
ATOM 1481 C C . GLY B 1 69 ? -1.348 13.812 17 1 97.88 69 GLY B C 1
ATOM 1482 O O . GLY B 1 69 ? -0.279 13.453 17.484 1 97.88 69 GLY B O 1
ATOM 1483 N N . VAL B 1 70 ? -1.485 14.906 16.344 1 98.38 70 VAL B N 1
ATOM 1484 C CA . VAL B 1 70 ? -0.451 15.93 16.203 1 98.38 70 VAL B CA 1
ATOM 1485 C C . VAL B 1 70 ? -1.088 17.312 16.219 1 98.38 70 VAL B C 1
ATOM 1487 O O . VAL B 1 70 ? -2.314 17.438 16.203 1 98.38 70 VAL B O 1
ATOM 1490 N N . VAL B 1 71 ? -0.301 18.328 16.312 1 97.88 71 VAL B N 1
ATOM 1491 C CA . VAL B 1 71 ? -0.792 19.703 16.188 1 97.88 71 VAL B CA 1
ATOM 1492 C C . VAL B 1 71 ? -1.078 20.016 14.727 1 97.88 71 VAL B C 1
ATOM 1494 O O . VAL B 1 71 ? -0.277 19.703 13.844 1 97.88 71 VAL B O 1
ATOM 1497 N N . GLU B 1 72 ? -2.293 20.562 14.492 1 97.38 72 GLU B N 1
ATOM 1498 C CA . GLU B 1 72 ? -2.67 20.938 13.133 1 97.38 72 GLU B CA 1
ATOM 1499 C C . GLU B 1 72 ? -1.578 21.781 12.469 1 97.38 72 GLU B C 1
ATOM 1501 O O . GLU B 1 72 ? -1.021 22.688 13.086 1 97.38 72 GLU B O 1
ATOM 1506 N N . ASP B 1 73 ? -1.215 21.469 11.281 1 97 73 ASP B N 1
ATOM 1507 C CA . ASP B 1 73 ? -0.232 22.156 10.453 1 97 73 ASP B CA 1
ATOM 1508 C C . ASP B 1 73 ? -0.531 21.984 8.969 1 97 73 ASP B C 1
ATOM 1510 O O . ASP B 1 73 ? -0.091 21 8.359 1 97 73 ASP B O 1
ATOM 1514 N N . ARG B 1 74 ? -1.176 22.906 8.391 1 93.94 74 ARG B N 1
ATOM 1515 C CA . ARG B 1 74 ? -1.674 22.781 7.027 1 93.94 74 ARG B CA 1
ATOM 1516 C C . ARG B 1 74 ? -0.525 22.781 6.023 1 93.94 74 ARG B C 1
ATOM 1518 O O . ARG B 1 74 ? -0.603 22.141 4.98 1 93.94 74 ARG B O 1
ATOM 1525 N N . LYS B 1 75 ? 0.539 23.438 6.348 1 95.12 75 LYS B N 1
ATOM 1526 C CA . LYS B 1 75 ? 1.698 23.453 5.461 1 95.12 75 LYS B CA 1
ATOM 1527 C C . LYS B 1 75 ? 2.355 22.078 5.387 1 95.12 75 LYS B C 1
ATOM 1529 O O . LYS B 1 75 ? 2.652 21.578 4.297 1 95.12 75 LYS B O 1
ATOM 1534 N N . LYS B 1 76 ? 2.512 21.453 6.523 1 97.44 76 LYS B N 1
ATOM 1535 C CA . LYS B 1 76 ? 3.055 20.094 6.543 1 97.44 76 LYS B CA 1
ATOM 1536 C C . LYS B 1 76 ? 2.115 19.109 5.848 1 97.44 76 LYS B C 1
ATOM 1538 O O . LYS B 1 76 ? 2.566 18.219 5.121 1 97.44 76 LYS B O 1
ATOM 1543 N N . ALA B 1 77 ? 0.843 19.375 6.141 1 97.31 77 ALA B N 1
ATOM 1544 C CA . ALA B 1 77 ? -0.158 18.516 5.504 1 97.31 77 ALA B CA 1
ATOM 1545 C C . ALA B 1 77 ? -0.034 18.562 3.984 1 97.31 77 ALA B C 1
ATOM 1547 O O . ALA B 1 77 ? 0.019 17.516 3.328 1 97.31 77 ALA B O 1
ATOM 1548 N N . TRP B 1 78 ? 0.1 19.766 3.494 1 96.12 78 TRP B N 1
ATOM 1549 C CA . TRP B 1 78 ? 0.213 19.938 2.049 1 96.12 78 TRP B CA 1
ATOM 1550 C C . TRP B 1 78 ? 1.467 19.25 1.514 1 96.12 78 TRP B C 1
ATOM 1552 O O . TRP B 1 78 ? 1.423 18.578 0.478 1 96.12 78 TRP B O 1
ATOM 1562 N N . VAL B 1 79 ? 2.553 19.359 2.135 1 97.19 79 VAL B N 1
ATOM 1563 C CA . VAL B 1 79 ? 3.824 18.797 1.702 1 97.19 79 VAL B CA 1
ATOM 1564 C C . VAL B 1 79 ? 3.701 17.281 1.601 1 97.19 79 VAL B C 1
ATOM 1566 O O . VAL B 1 79 ? 4.055 16.688 0.577 1 97.19 79 VAL B O 1
ATOM 1569 N N . TRP B 1 80 ? 3.176 16.641 2.631 1 98.19 80 TRP B N 1
ATOM 1570 C CA . TRP B 1 80 ? 3.061 15.188 2.668 1 98.19 80 TRP B CA 1
ATOM 1571 C C . TRP B 1 80 ? 2.039 14.703 1.647 1 98.19 80 TRP B C 1
ATOM 1573 O O . TRP B 1 80 ? 2.287 13.727 0.93 1 98.19 80 TRP B O 1
ATOM 1583 N N . ILE B 1 81 ? 0.879 15.359 1.588 1 98.12 81 ILE B N 1
ATOM 1584 C CA . ILE B 1 81 ? -0.173 14.961 0.66 1 98.12 81 ILE B CA 1
ATOM 1585 C C . ILE B 1 81 ? 0.315 15.125 -0.777 1 98.12 81 ILE B C 1
ATOM 1587 O O . ILE B 1 81 ? 0.051 14.273 -1.631 1 98.12 81 ILE B O 1
ATOM 1591 N N . ASN B 1 82 ? 1.062 16.188 -1.038 1 97.19 82 ASN B N 1
ATOM 1592 C CA . ASN B 1 82 ? 1.622 16.406 -2.367 1 97.19 82 ASN B CA 1
ATOM 1593 C C . ASN B 1 82 ? 2.592 15.289 -2.756 1 97.19 82 ASN B C 1
ATOM 1595 O O . ASN B 1 82 ? 2.572 14.812 -3.893 1 97.19 82 ASN B O 1
ATOM 1599 N N . ARG B 1 83 ? 3.41 14.867 -1.883 1 96.5 83 ARG B N 1
ATOM 1600 C CA . ARG B 1 83 ? 4.336 13.773 -2.127 1 96.5 83 ARG B CA 1
ATOM 1601 C C . ARG B 1 83 ? 3.588 12.484 -2.461 1 96.5 83 ARG B C 1
ATOM 1603 O O . ARG B 1 83 ? 3.916 11.805 -3.434 1 96.5 83 ARG B O 1
ATOM 1610 N N . ALA B 1 84 ? 2.574 12.195 -1.637 1 97.44 84 ALA B N 1
ATOM 1611 C CA . ALA B 1 84 ? 1.768 11 -1.859 1 97.44 84 ALA B CA 1
ATOM 1612 C C . ALA B 1 84 ? 1.044 11.07 -3.201 1 97.44 84 ALA B C 1
ATOM 1614 O O . ALA B 1 84 ? 0.958 10.07 -3.92 1 97.44 84 ALA B O 1
ATOM 1615 N N . ALA B 1 85 ? 0.541 12.25 -3.574 1 96.06 85 ALA B N 1
ATOM 1616 C CA . ALA B 1 85 ? -0.178 12.445 -4.832 1 96.06 85 ALA B CA 1
ATOM 1617 C C . ALA B 1 85 ? 0.751 12.258 -6.027 1 96.06 85 ALA B C 1
ATOM 1619 O O . ALA B 1 85 ? 0.381 11.625 -7.02 1 96.06 85 ALA B O 1
ATOM 1620 N N . ARG B 1 86 ? 1.941 12.758 -5.93 1 94.5 86 ARG B N 1
ATOM 1621 C CA . ARG B 1 86 ? 2.928 12.617 -6.996 1 94.5 86 ARG B CA 1
ATOM 1622 C C . ARG B 1 86 ? 3.287 11.148 -7.223 1 94.5 86 ARG B C 1
ATOM 1624 O O . ARG B 1 86 ? 3.621 10.75 -8.336 1 94.5 86 ARG B O 1
ATOM 1631 N N . ALA B 1 87 ? 3.168 10.398 -6.215 1 94.25 87 ALA B N 1
ATOM 1632 C CA . ALA B 1 87 ? 3.426 8.969 -6.305 1 94.25 87 ALA B CA 1
ATOM 1633 C C . ALA B 1 87 ? 2.199 8.219 -6.824 1 94.25 87 ALA B C 1
ATOM 1635 O O . ALA B 1 87 ? 2.244 7.004 -7.02 1 94.25 87 ALA B O 1
ATOM 1636 N N . GLY B 1 88 ? 0.992 8.977 -6.926 1 94.62 88 GLY B N 1
ATOM 1637 C CA . GLY B 1 88 ? -0.193 8.391 -7.535 1 94.62 88 GLY B CA 1
ATOM 1638 C C . GLY B 1 88 ? -1.186 7.867 -6.516 1 94.62 88 GLY B C 1
ATOM 1639 O O . GLY B 1 88 ? -2.158 7.199 -6.875 1 94.62 88 GLY B O 1
ATOM 1640 N N . GLN B 1 89 ? -0.998 8.078 -5.211 1 97 89 GLN B N 1
ATOM 1641 C CA . GLN B 1 89 ? -1.944 7.625 -4.195 1 97 89 GLN B CA 1
ATOM 1642 C C . GLN B 1 89 ? -3.309 8.281 -4.387 1 97 89 GLN B C 1
ATOM 1644 O O . GLN B 1 89 ? -3.426 9.508 -4.34 1 97 89 GLN B O 1
ATOM 1649 N N . PRO B 1 90 ? -4.312 7.539 -4.551 1 96.38 90 PRO B N 1
ATOM 1650 C CA . PRO B 1 90 ? -5.574 8.086 -5.051 1 96.38 90 PRO B CA 1
ATOM 1651 C C . PRO B 1 90 ? -6.199 9.102 -4.094 1 96.38 90 PRO B C 1
ATOM 1653 O O . PRO B 1 90 ? -6.668 10.156 -4.527 1 96.38 90 PRO B O 1
ATOM 1656 N N . ASP B 1 91 ? -6.203 8.797 -2.857 1 97 91 ASP B N 1
ATOM 1657 C CA . ASP B 1 91 ? -6.797 9.703 -1.883 1 97 91 ASP B CA 1
ATOM 1658 C C . ASP B 1 91 ? -6.027 11.023 -1.821 1 97 91 ASP B C 1
ATOM 1660 O O . ASP B 1 91 ? -6.621 12.086 -1.634 1 97 91 ASP B O 1
ATOM 1664 N N . ALA B 1 92 ? -4.715 10.891 -2 1 97.75 92 ALA B N 1
ATOM 1665 C CA . ALA B 1 92 ? -3.875 12.078 -1.979 1 97.75 92 ALA B CA 1
ATOM 1666 C C . ALA B 1 92 ? -4.137 12.961 -3.201 1 97.75 92 ALA B C 1
ATOM 1668 O O . ALA B 1 92 ? -4.18 14.188 -3.096 1 97.75 92 ALA B O 1
ATOM 1669 N N . VAL B 1 93 ? -4.277 12.383 -4.34 1 96.12 93 VAL B N 1
ATOM 1670 C CA . VAL B 1 93 ? -4.598 13.102 -5.566 1 96.12 93 VAL B CA 1
ATOM 1671 C C . VAL B 1 93 ? -5.914 13.859 -5.395 1 96.12 93 VAL B C 1
ATOM 1673 O O . VAL B 1 93 ? -6 15.047 -5.719 1 96.12 93 VAL B O 1
ATOM 1676 N N . GLN B 1 94 ? -6.859 13.211 -4.828 1 95.25 94 GLN B N 1
ATOM 1677 C CA . GLN B 1 94 ? -8.156 13.836 -4.582 1 95.25 94 GLN B CA 1
ATOM 16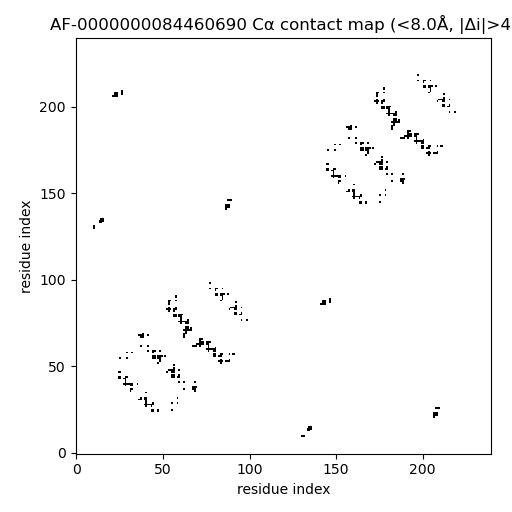78 C C . GLN B 1 94 ? -8.023 14.977 -3.574 1 95.25 94 GLN B C 1
ATOM 1680 O O . GLN B 1 94 ? -8.602 16.047 -3.77 1 95.25 94 GLN B O 1
ATOM 1685 N N . ALA B 1 95 ? -7.324 14.727 -2.535 1 95.44 95 ALA B N 1
ATOM 1686 C CA . ALA B 1 95 ? -7.141 15.719 -1.482 1 95.44 95 ALA B CA 1
ATOM 1687 C C . ALA B 1 95 ? -6.445 16.969 -2.02 1 95.44 95 ALA B C 1
ATOM 1689 O O . ALA B 1 95 ? -6.805 18.094 -1.665 1 95.44 95 ALA B O 1
ATOM 1690 N N . LEU B 1 96 ? -5.418 16.719 -2.791 1 92.81 96 LEU B N 1
ATOM 1691 C CA . LEU B 1 96 ? -4.676 17.844 -3.352 1 92.81 96 LEU B CA 1
ATOM 1692 C C . LEU B 1 96 ? -5.586 18.719 -4.203 1 92.81 96 LEU B C 1
ATOM 1694 O O . LEU B 1 96 ? -5.453 19.938 -4.191 1 92.81 96 LEU B O 1
ATOM 1698 N N . ALA B 1 97 ? -6.5 18.156 -4.91 1 85.94 97 ALA B N 1
ATOM 1699 C CA . ALA B 1 97 ? -7.453 18.906 -5.73 1 85.94 97 ALA B CA 1
ATOM 1700 C C . ALA B 1 97 ? -8.305 19.828 -4.867 1 85.94 97 ALA B C 1
ATOM 1702 O O . ALA B 1 97 ? -8.617 20.953 -5.277 1 85.94 97 ALA B O 1
ATOM 1703 N N . ILE B 1 98 ? -8.562 19.406 -3.666 1 80.81 98 ILE B N 1
ATOM 1704 C CA . ILE B 1 98 ? -9.391 20.156 -2.727 1 80.81 98 ILE B CA 1
ATOM 1705 C C . ILE B 1 98 ? -8.547 21.25 -2.062 1 80.81 98 ILE B C 1
ATOM 1707 O O . ILE B 1 98 ? -9.008 22.375 -1.888 1 80.81 98 ILE B O 1
ATOM 1711 N N . LEU B 1 99 ? -7.309 20.891 -1.748 1 84.44 99 LEU B N 1
ATOM 1712 C CA . LEU B 1 99 ? -6.426 21.812 -1.028 1 84.44 99 LEU B CA 1
ATOM 1713 C C . LEU B 1 99 ? -5.957 22.938 -1.937 1 84.44 99 LEU B C 1
ATOM 1715 O O . LEU B 1 99 ? -5.641 24.031 -1.461 1 84.44 99 LEU B O 1
ATOM 1719 N N . THR B 1 100 ? -5.812 22.688 -3.207 1 77.19 100 THR B N 1
ATOM 1720 C CA . THR B 1 100 ? -5.285 23.688 -4.133 1 77.19 100 THR B CA 1
ATOM 1721 C C . THR B 1 100 ? -6.402 24.562 -4.668 1 77.19 100 THR B C 1
ATOM 1723 O O . THR B 1 100 ? -6.148 25.531 -5.402 1 77.19 100 THR B O 1
ATOM 1726 N N . GLN B 1 101 ? -7.625 24.141 -4.453 1 66.69 101 GLN B N 1
ATOM 1727 C CA . GLN B 1 101 ? -8.719 25.016 -4.867 1 66.69 101 GLN B CA 1
ATOM 1728 C C . GLN B 1 101 ? -8.734 26.312 -4.055 1 66.69 101 GLN B C 1
ATOM 1730 O O . GLN B 1 101 ? -8.539 26.281 -2.836 1 66.69 101 GLN B O 1
ATOM 1735 N N . PRO B 1 102 ? -8.531 27.406 -4.801 1 60.62 102 PRO B N 1
ATOM 1736 C CA . PRO B 1 102 ? -8.664 28.672 -4.078 1 60.62 102 PRO B CA 1
ATOM 1737 C C . PRO B 1 102 ? -9.875 28.703 -3.148 1 60.62 102 PRO B C 1
ATOM 1739 O O . PRO B 1 102 ? -10.891 28.062 -3.439 1 60.62 102 PRO B O 1
ATOM 1742 N N . PRO B 1 103 ? -9.602 28.984 -1.861 1 54.62 103 PRO B N 1
ATOM 1743 C CA . PRO B 1 103 ? -10.773 29.125 -0.993 1 54.62 103 PRO B CA 1
ATOM 1744 C C . PRO B 1 103 ? -11.938 29.812 -1.685 1 54.62 103 PRO B C 1
ATOM 1746 O O . PRO B 1 103 ? -11.734 30.656 -2.57 1 54.62 103 PRO B O 1
ATOM 1749 N N . ALA B 1 104 ? -13.031 29.031 -1.839 1 51.5 104 ALA B N 1
ATOM 1750 C CA . ALA B 1 104 ? -14.195 29.719 -2.369 1 51.5 104 ALA B CA 1
ATOM 1751 C C . ALA B 1 104 ? -14.258 31.156 -1.855 1 51.5 104 ALA B C 1
ATOM 1753 O O . ALA B 1 104 ? -13.883 31.438 -0.715 1 51.5 104 ALA B O 1
ATOM 1754 N N . PRO B 1 105 ? -14.281 32.094 -2.715 1 51.69 105 PRO B N 1
ATOM 1755 C CA . PRO B 1 105 ? -14.453 33.469 -2.254 1 51.69 105 PRO B CA 1
ATOM 1756 C C . PRO B 1 105 ? -15.43 33.594 -1.091 1 51.69 105 PRO B C 1
ATOM 1758 O O . PRO B 1 105 ? -16.391 32.812 -1.002 1 51.69 105 PRO B O 1
ATOM 1761 N N . PRO B 1 106 ? -15.039 33.969 -0.028 1 49.72 106 PRO B N 1
ATOM 1762 C CA . PRO B 1 106 ? -16.047 34.219 1.011 1 49.72 106 PRO B CA 1
ATOM 1763 C C . PRO B 1 106 ? -17.375 34.719 0.446 1 49.72 106 PRO B C 1
ATOM 1765 O O . PRO B 1 106 ? -17.375 35.406 -0.585 1 49.72 106 PRO B O 1
ATOM 1768 N N . ARG B 1 107 ? -18.406 33.875 0.418 1 47.41 107 ARG B N 1
ATOM 1769 C CA . ARG B 1 107 ? -19.688 34.438 0.027 1 47.41 107 ARG B CA 1
ATOM 1770 C C . ARG B 1 107 ? -19.812 35.875 0.535 1 47.41 107 ARG B C 1
ATOM 1772 O O . ARG B 1 107 ? -19.734 36.125 1.739 1 47.41 107 ARG B O 1
ATOM 1779 N N . LYS B 1 108 ? -19.609 36.812 -0.218 1 44.72 108 LYS B N 1
ATOM 1780 C CA . LYS B 1 108 ? -19.953 38.188 0.151 1 44.72 108 LYS B CA 1
ATOM 1781 C C . LYS B 1 108 ? -21.219 38.219 1.019 1 44.72 108 LYS B C 1
ATOM 1783 O O . LYS B 1 108 ? -22.25 37.656 0.652 1 44.72 108 LYS B O 1
ATOM 1788 N N . SER B 1 109 ? -21.188 38.25 2.322 1 43.25 109 SER B N 1
ATOM 1789 C CA . SER B 1 109 ? -22.328 38.594 3.178 1 43.25 109 SER B CA 1
ATOM 1790 C C . SER B 1 109 ? -23.234 39.625 2.523 1 43.25 109 SER B C 1
ATOM 1792 O O . SER B 1 109 ? -22.766 40.656 2.051 1 43.25 109 SER B O 1
ATOM 1794 N N . ARG B 1 110 ? -24.297 39.25 1.812 1 41.47 110 ARG B N 1
ATOM 1795 C CA . ARG B 1 110 ? -25.312 40.219 1.369 1 41.47 110 ARG B CA 1
ATOM 1796 C C . ARG B 1 110 ? -25.453 41.344 2.359 1 41.47 110 ARG B C 1
ATOM 1798 O O . ARG B 1 110 ? -25.547 41.125 3.568 1 41.47 110 ARG B O 1
ATOM 1805 N N . ASN B 1 111 ? -24.969 42.531 2.047 1 38.16 111 ASN B N 1
ATOM 1806 C CA . ASN B 1 111 ? -25.219 43.812 2.697 1 38.16 111 ASN B CA 1
ATOM 1807 C C . ASN B 1 111 ? -26.641 43.875 3.244 1 38.16 111 ASN B C 1
ATOM 1809 O O . ASN B 1 111 ? -27.609 43.656 2.512 1 38.16 111 ASN B O 1
ATOM 1813 N N . PHE B 1 112 ? -26.844 43.469 4.469 1 40.22 112 PHE B N 1
ATOM 1814 C CA . PHE B 1 112 ? -28.062 43.812 5.215 1 40.22 112 PHE B CA 1
ATOM 1815 C C . PHE B 1 112 ? -28.469 45.25 4.992 1 40.22 112 PHE B C 1
ATOM 1817 O O . PHE B 1 112 ? -28.719 46 5.949 1 40.22 112 PHE B O 1
ATOM 1824 N N . ALA B 1 113 ? -28.016 45.844 3.824 1 40.22 113 ALA B N 1
ATOM 1825 C CA . ALA B 1 113 ? -28.422 47.219 3.631 1 40.22 113 ALA B CA 1
ATOM 1826 C C . ALA B 1 113 ? -29.953 47.344 3.709 1 40.22 113 ALA B C 1
ATOM 1828 O O . ALA B 1 113 ? -30.484 48.469 3.602 1 40.22 113 ALA B O 1
ATOM 1829 N N . ALA B 1 114 ? -30.656 46.188 3.598 1 40.16 114 ALA B N 1
ATOM 1830 C CA . ALA B 1 114 ? -32.062 46.5 3.416 1 40.16 114 ALA B CA 1
ATOM 1831 C C . ALA B 1 114 ? -32.625 47.188 4.656 1 40.16 114 ALA B C 1
ATOM 1833 O O . ALA B 1 114 ? -33.719 47.812 4.594 1 40.16 114 ALA B O 1
ATOM 1834 N N . ALA B 1 115 ? -31.984 46.812 5.82 1 37.66 115 ALA B N 1
ATOM 1835 C CA . ALA B 1 115 ? -32.812 47.219 6.941 1 37.66 115 ALA B CA 1
ATOM 1836 C C . ALA B 1 115 ? -32.812 48.719 7.113 1 37.66 115 ALA B C 1
ATOM 1838 O O . ALA B 1 115 ? -33.562 49.281 7.953 1 37.66 115 ALA B O 1
ATOM 1839 N N . SER B 1 116 ? -31.75 49.375 6.477 1 38.91 116 SER B N 1
ATOM 1840 C CA . SER B 1 116 ? -31.812 50.781 6.891 1 38.91 116 SER B CA 1
ATOM 1841 C C . SER B 1 116 ? -33.062 51.469 6.344 1 38.91 116 SER B C 1
ATOM 1843 O O . SER B 1 116 ? -33.25 52.656 6.594 1 38.91 116 SER B O 1
ATOM 1845 N N . ARG B 1 117 ? -33.594 50.812 5.27 1 37.47 117 ARG B N 1
ATOM 1846 C CA . ARG B 1 117 ? -34.594 51.719 4.691 1 37.47 117 ARG B CA 1
ATOM 1847 C C . ARG B 1 117 ? -35.75 51.938 5.66 1 37.47 117 ARG B C 1
ATOM 1849 O O . ARG B 1 117 ? -36.562 52.844 5.461 1 37.47 117 ARG B O 1
ATOM 1856 N N . ARG B 1 118 ? -35.969 50.875 6.469 1 34.97 118 ARG B N 1
ATOM 1857 C CA . ARG B 1 118 ? -37.312 51.094 7.027 1 34.97 118 ARG B CA 1
ATOM 1858 C C . ARG B 1 118 ? -37.281 52.219 8.039 1 34.97 118 ARG B C 1
ATOM 1860 O O . ARG B 1 118 ? -38.312 52.594 8.594 1 34.97 118 ARG B O 1
ATOM 1867 N N . LEU B 1 119 ? -36.031 52.438 8.68 1 33.28 119 LEU B N 1
ATOM 1868 C CA . LEU B 1 119 ? -36.312 53.531 9.625 1 33.28 119 LEU B CA 1
ATOM 1869 C C . LEU B 1 119 ? -36.625 54.812 8.883 1 33.28 119 LEU B C 1
ATOM 1871 O O . LEU B 1 119 ? -35.812 55.312 8.102 1 33.28 119 LEU B O 1
ATOM 1875 N N . GLY B 1 120 ? -37.906 55.062 8.555 1 32.28 120 GLY B N 1
ATOM 1876 C CA . GLY B 1 120 ? -38.562 56.344 8.352 1 32.28 120 GLY B CA 1
ATOM 1877 C C . GLY B 1 120 ? -38.125 57.406 9.32 1 32.28 120 GLY B C 1
ATOM 1878 O O . GLY B 1 120 ? -37.656 57.125 10.422 1 32.28 120 GLY B O 1
#

Sequence (240 aa):
MRAGFRAAMTLLLSLSLAACVNYTNLYRGIASFKAEDYRAAFIRLKPEALKGQPDAQYAIGYMYYYGQGVVEDRKKAWVWINRAARAGQPDAVQALAILTQPPAPPRKSRNFAAASRRLGMRAGFRAAMTLLLSLSLAACVNYTNLYRGIASFKAEDYRAAFIRLKPEALKGQPDAQYAIGYMYYYGQGVVEDRKKAWVWINRAARAGQPDAVQALAILTQPPAPPRKSRNFAAASRRLG

pLDDT: mean 79.34, std 23.88, range [29.78, 98.81]

Foldseek 3Di:
DVVVVVVVVVVVVPCPVVVPPPCVLVVVLVVCLVVLVLLSNCVSLVVVLVVQDLVSLQSNLVCLCVVRNHRNDNVSSQVSLVSSVVVPNPVSVVVNVVSPPPPDPPPPPPPPVVVVVVVD/DVVVVVVVVVVVVPCVVVVPPPCVLVVVLVVCLVVLVLLSNCVSLVVVLVVQDLVSLQSNLVCLCVVRNHRNDNVSSQVSLVSSVVVPNPVSVVVNVVSPPDPDPPPPPPPPVVVVVPPD

Organism: NCBI:txid458

Radius of gyration: 28.36 Å; Cα contacts (8 Å, |Δi|>4): 283; chains: 2; bounding box: 89×113×35 Å

Nearest PDB structures (foldseek):
  8sxq-assembly2_B  TM=9.511E-01  e=3.470E-03  Legionella pneumophila
  6onw-assembly1_B  TM=9.582E-01  e=3.470E-03  Oxalobacter formigenes OXCC13
  1ouv-assembly1_A  TM=8.866E-01  e=4.271E-03  Helicobacter pylori 26695
  6deh-assembly2_B  TM=7.638E-01  e=6.470E-03  Legionella pneumophila subsp. pneumophila str. Philadelphia 1
  6ok3-assembly1_B  TM=8.054E-01  e=9.803E-03  Oxalobacter formigenes OXCC13